Protein AF-0000000074486323 (afdb_homodimer)

Sequence (290 aa):
MTVPALGDSPDVSNTFPIKTAHKKSTTSNLQILYTEFANRHFVTISEYGKIGSLLEATLDVTPHPTPNPTISTKALLGPPQDPLSHVYATHILSQIHATRPNDTRPLLLGLALKKSRRDEDVDVEQVDRQVFEEVIQLCRDVGVWMTVPALGDSPDVSNTFPIKTAHKKSTTSNLQILYTEFANRHFVTISEYGKIGSLLEATLDVTPHPTPNPTISTKALLGPPQDPLSHVYATHILSQIHATRPNDTRPLLLGLALKKSRRDEDVDVEQVDRQVFEEVIQLCRDVGVW

Organism: Spizellomyces punctatus (strain DAOM BR117) (NCBI:txid645134)

Foldseek 3Di:
DDDDDPPPPCVVVPPPDWDWFKDADPPAQWIKIWTDDPQEIEMEIASVPDFQWKKKKFFDDDPDDDLQTDIDMDTDDHDPPPVLVVVVLSVLVRVLCNVPVVDRHMYIYGYYDDQPPVPVPDPSVVVSVVVVVSVVVNCVVRPSD/DDDDDPPVPVVCVPPPDWDWFKDADPVAQWIKIWTDDPQEIEMEIASVPDFQWKKKKFFDDDPDDDLQTDIDMDTDDHDPPPVLVVVLLSVLVRVLCNVPVVDRHMYIYGYYDDQPPVPVPDPSVVVSVVVVVSVVVNCVVRPSD

Solvent-accessible surface area (backbone atoms only — not comparable to full-atom values): 16676 Å² total; per-residue (Å²): 135,82,80,75,77,78,70,80,68,78,75,65,76,72,74,73,74,68,49,70,34,75,50,67,47,92,87,53,63,40,32,39,40,38,36,52,39,73,59,29,39,38,38,36,40,16,46,72,39,36,69,57,30,30,32,40,29,38,68,47,86,48,97,63,82,51,100,72,58,52,69,46,76,43,63,62,36,57,70,73,85,46,64,67,60,47,52,52,44,50,50,53,51,49,49,35,27,72,74,35,74,85,53,72,58,32,34,39,40,28,36,25,72,77,72,71,70,78,46,90,84,53,63,58,66,60,51,51,48,52,52,49,52,50,50,54,50,50,38,46,73,57,55,69,81,136,82,79,74,79,78,69,78,66,76,78,64,76,72,75,72,73,69,49,71,33,75,51,68,47,94,87,53,64,41,31,38,41,39,36,52,39,73,60,29,38,37,38,36,40,16,46,72,40,34,68,56,29,29,32,40,29,38,65,47,85,50,98,64,82,51,99,72,58,52,70,47,75,43,64,62,37,57,70,73,83,47,65,68,60,48,52,52,44,49,51,51,50,49,49,34,27,71,74,36,75,86,52,71,58,31,33,40,40,29,37,24,71,77,73,71,70,78,44,89,83,54,62,58,66,59,52,52,49,51,52,50,53,50,50,53,53,52,38,46,75,58,55,70,81

Structure (mmCIF, N/CA/C/O backbone):
data_AF-0000000074486323-model_v1
#
loop_
_entity.id
_entity.type
_entity.pdbx_description
1 polymer 'Uncharacterized protein'
#
loop_
_atom_site.group_PDB
_atom_site.id
_atom_site.type_symbol
_atom_site.label_atom_id
_atom_site.label_alt_id
_atom_site.label_comp_id
_atom_site.label_asym_id
_atom_site.label_entity_id
_atom_site.label_seq_id
_atom_site.pdbx_PDB_ins_code
_atom_site.Cartn_x
_atom_site.Cartn_y
_atom_site.Cartn_z
_atom_site.occupancy
_atom_site.B_iso_or_equiv
_atom_site.auth_seq_id
_atom_site.auth_comp_id
_atom_site.auth_asym_id
_atom_site.auth_atom_id
_atom_site.pdbx_PDB_model_num
ATOM 1 N N . MET A 1 1 ? -36.219 20.078 42.062 1 30.8 1 MET A N 1
ATOM 2 C CA . MET A 1 1 ? -36.031 19.969 40.625 1 30.8 1 MET A CA 1
ATOM 3 C C . MET A 1 1 ? -34.688 19.328 40.281 1 30.8 1 MET A C 1
ATOM 5 O O . MET A 1 1 ? -33.656 19.875 40.594 1 30.8 1 MET A O 1
ATOM 9 N N . THR A 1 2 ? -34.625 18 40.125 1 33.66 2 THR A N 1
ATOM 10 C CA . THR A 1 2 ? -33.5 17.078 40.125 1 33.66 2 THR A CA 1
ATOM 11 C C . THR A 1 2 ? -32.688 17.25 38.844 1 33.66 2 THR A C 1
ATOM 13 O O . THR A 1 2 ? -33.219 17.203 37.719 1 33.66 2 THR A O 1
ATOM 16 N N . VAL A 1 3 ? -31.547 18 38.812 1 37.88 3 VAL A N 1
ATOM 17 C CA . VAL A 1 3 ? -30.688 18.219 37.656 1 37.88 3 VAL A CA 1
ATOM 18 C C . VAL A 1 3 ? -30.328 16.875 37.031 1 37.88 3 VAL A C 1
ATOM 20 O O . VAL A 1 3 ? -29.969 15.922 37.719 1 37.88 3 VAL A O 1
ATOM 23 N N . PRO A 1 4 ? -30.875 16.5 35.812 1 30.03 4 PRO A N 1
ATOM 24 C CA . PRO A 1 4 ? -30.609 15.203 35.156 1 30.03 4 PRO A CA 1
ATOM 25 C C . PRO A 1 4 ? -29.125 14.898 35.062 1 30.03 4 PRO A C 1
ATOM 27 O O . PRO A 1 4 ? -28.297 15.82 35 1 30.03 4 PRO A O 1
ATOM 30 N N . ALA A 1 5 ? -28.734 13.664 35.344 1 34.94 5 ALA A N 1
ATOM 31 C CA . ALA A 1 5 ? -27.469 12.961 35.25 1 34.94 5 ALA A CA 1
ATOM 32 C C . ALA A 1 5 ? -26.859 13.117 33.844 1 34.94 5 ALA A C 1
ATOM 34 O O . ALA A 1 5 ? -27.5 12.789 32.844 1 34.94 5 ALA A O 1
ATOM 35 N N . LEU A 1 6 ? -26.234 14.281 33.531 1 31.84 6 LEU A N 1
ATOM 36 C CA . LEU A 1 6 ? -25.438 14.406 32.312 1 31.84 6 LEU A CA 1
ATOM 37 C C . LEU A 1 6 ? -24.703 13.109 32 1 31.84 6 LEU A C 1
ATOM 39 O O . LEU A 1 6 ? -23.859 12.672 32.781 1 31.84 6 LEU A O 1
ATOM 43 N N . GLY A 1 7 ? -25.391 12.102 31.547 1 33.34 7 GLY A N 1
ATOM 44 C CA . GLY A 1 7 ? -24.891 10.812 31.125 1 33.34 7 GLY A CA 1
ATOM 45 C C . GLY A 1 7 ? -23.641 10.914 30.266 1 33.34 7 GLY A C 1
ATOM 46 O O . GLY A 1 7 ? -23.594 11.719 29.328 1 33.34 7 GLY A O 1
ATOM 47 N N . ASP A 1 8 ? -22.438 10.812 30.781 1 35.84 8 ASP A N 1
ATOM 48 C CA . ASP A 1 8 ? -21.125 10.555 30.219 1 35.84 8 ASP A CA 1
ATOM 49 C C . ASP A 1 8 ? -21.203 9.625 29 1 35.84 8 ASP A C 1
ATOM 51 O O . ASP A 1 8 ? -21.422 8.422 29.156 1 35.84 8 ASP A O 1
ATOM 55 N N . SER A 1 9 ? -22.109 9.961 28.016 1 35 9 SER A N 1
ATOM 56 C CA . SER A 1 9 ? -22.172 9.125 26.828 1 35 9 SER A CA 1
ATOM 57 C C . SER A 1 9 ? -20.781 8.75 26.344 1 35 9 SER A C 1
ATOM 59 O O . SER A 1 9 ? -19.906 9.617 26.188 1 35 9 SER A O 1
ATOM 61 N N . PRO A 1 10 ? -20.25 7.609 26.703 1 37.44 10 PRO A N 1
ATOM 62 C CA . PRO A 1 10 ? -18.984 7.098 26.156 1 37.44 10 PRO A CA 1
ATOM 63 C C . PRO A 1 10 ? -18.828 7.406 24.672 1 37.44 10 PRO A C 1
ATOM 65 O O . PRO A 1 10 ? -19.609 6.93 23.844 1 37.44 10 PRO A O 1
ATOM 68 N N . ASP A 1 11 ? -19 8.578 24.156 1 36.22 11 ASP A N 1
ATOM 69 C CA . ASP A 1 11 ? -18.688 8.891 22.766 1 36.22 11 ASP A CA 1
ATOM 70 C C . ASP A 1 11 ? -17.469 8.109 22.281 1 36.22 11 ASP A C 1
ATOM 72 O O . ASP A 1 11 ? -16.344 8.609 22.344 1 36.22 11 ASP A O 1
ATOM 76 N N . VAL A 1 12 ? -17.156 6.918 22.812 1 36.88 12 VAL A N 1
ATOM 77 C CA . VAL A 1 12 ? -16.141 6.027 22.266 1 36.88 12 VAL A CA 1
ATOM 78 C C . VAL A 1 12 ? -16.234 6 20.75 1 36.88 12 VAL A C 1
ATOM 80 O O . VAL A 1 12 ? -17.203 5.48 20.188 1 36.88 12 VAL A O 1
ATOM 83 N N . SER A 1 13 ? -16.188 7.09 20.047 1 37.88 13 SER A N 1
ATOM 84 C CA . SER A 1 13 ? -16.031 6.996 18.609 1 37.88 13 SER A CA 1
ATOM 85 C C . SER A 1 13 ? -15.273 5.727 18.219 1 37.88 13 SER A C 1
ATOM 87 O O . SER A 1 13 ? -14.117 5.543 18.594 1 37.88 13 SER A O 1
ATOM 89 N N . ASN A 1 14 ? -15.734 4.535 18.359 1 40.78 14 ASN A N 1
ATOM 90 C CA . ASN A 1 14 ? -15.367 3.184 17.938 1 40.78 14 ASN A CA 1
ATOM 91 C C . ASN A 1 14 ? -14.578 3.195 16.625 1 40.78 14 ASN A C 1
ATOM 93 O O . ASN A 1 14 ? -15.141 2.992 15.555 1 40.78 14 ASN A O 1
ATOM 97 N N . THR A 1 15 ? -13.898 4.301 16.188 1 50.47 15 THR A N 1
ATOM 98 C CA . THR A 1 15 ? -13.078 4.254 14.984 1 50.47 15 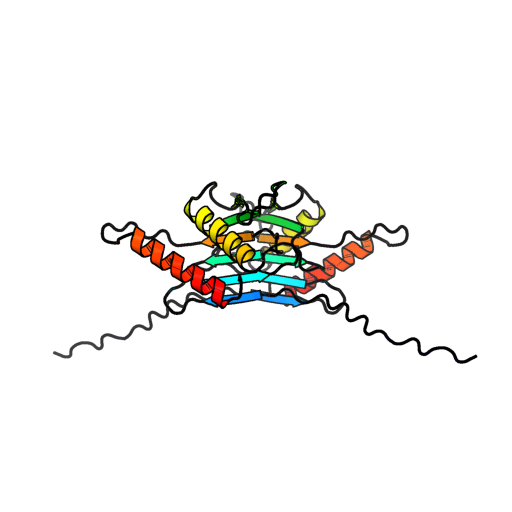THR A CA 1
ATOM 99 C C . THR A 1 15 ? -12.266 2.963 14.93 1 50.47 15 THR A C 1
ATOM 101 O O . THR A 1 15 ? -11.484 2.68 15.836 1 50.47 15 THR A O 1
ATOM 104 N N . PHE A 1 16 ? -12.844 1.816 14.664 1 54.12 16 PHE A N 1
ATOM 105 C CA . PHE A 1 16 ? -12.234 0.495 14.547 1 54.12 16 PHE A CA 1
ATOM 106 C C . PHE A 1 16 ? -10.867 0.587 13.883 1 54.12 16 PHE A C 1
ATOM 108 O O . PHE A 1 16 ? -10.711 1.255 12.852 1 54.12 16 PHE A O 1
ATOM 115 N N . PRO A 1 17 ? -9.812 0.223 14.531 1 69.56 17 PRO A N 1
ATOM 116 C CA . PRO A 1 17 ? -8.43 0.179 14.039 1 69.56 17 PRO A CA 1
ATOM 117 C C . PRO A 1 17 ? -8.305 -0.57 12.711 1 69.56 17 PRO A C 1
ATOM 119 O O . PRO A 1 17 ? -9.125 -1.443 12.414 1 69.56 17 PRO A O 1
ATOM 122 N N . ILE A 1 18 ? -7.582 -0.071 11.805 1 87.81 18 ILE A N 1
ATOM 123 C CA . ILE A 1 18 ? -7.238 -0.736 10.555 1 87.81 18 ILE A CA 1
ATOM 124 C C . ILE A 1 18 ? -6.785 -2.166 10.836 1 87.81 18 ILE A C 1
ATOM 126 O O . ILE A 1 18 ? -5.953 -2.398 11.719 1 87.81 18 ILE A O 1
ATOM 130 N N . LYS A 1 19 ? -7.504 -3.115 10.234 1 92.69 19 LYS A N 1
ATOM 131 C CA . LYS A 1 19 ? -7.121 -4.52 10.359 1 92.69 19 LYS A CA 1
ATOM 132 C C . LYS A 1 19 ? -5.953 -4.852 9.438 1 92.69 19 LYS A C 1
ATOM 134 O O . LYS A 1 19 ? -6.012 -4.594 8.234 1 92.69 19 LYS A O 1
ATOM 139 N N . THR A 1 20 ? -4.844 -5.355 10.047 1 94.88 20 THR A N 1
ATOM 140 C CA . THR A 1 20 ? -3.668 -5.77 9.297 1 94.88 20 THR A CA 1
ATOM 141 C C . THR A 1 20 ? -3.248 -7.188 9.68 1 94.88 20 THR A C 1
ATOM 143 O O . THR A 1 20 ? -3.266 -7.543 10.859 1 94.88 20 THR A O 1
ATOM 146 N N . ALA A 1 21 ? -2.984 -7.98 8.648 1 96.25 21 ALA A N 1
ATOM 147 C CA . ALA A 1 21 ? -2.523 -9.344 8.875 1 96.25 21 ALA A CA 1
ATOM 148 C C . ALA A 1 21 ? -1.332 -9.68 7.984 1 96.25 21 ALA A C 1
ATOM 150 O O . ALA A 1 21 ? -1.287 -9.273 6.82 1 96.25 21 ALA A O 1
ATOM 151 N N . HIS A 1 22 ? -0.351 -10.367 8.578 1 94.88 22 HIS A N 1
ATOM 152 C CA . HIS A 1 22 ? 0.856 -10.789 7.879 1 94.88 22 HIS A CA 1
ATOM 153 C C . HIS A 1 22 ? 1.107 -12.281 8.062 1 94.88 22 HIS A C 1
ATOM 155 O O . HIS A 1 22 ? 0.936 -12.812 9.164 1 94.88 22 HIS A O 1
ATOM 161 N N . LYS A 1 23 ? 1.493 -12.93 6.941 1 95.94 23 LYS A N 1
ATOM 162 C CA . LYS A 1 23 ? 1.837 -14.344 7.051 1 95.94 23 LYS A CA 1
ATOM 163 C C . LYS A 1 23 ? 2.928 -14.727 6.055 1 95.94 23 LYS A C 1
ATOM 165 O O . LYS A 1 23 ? 2.895 -14.297 4.898 1 95.94 23 LYS A O 1
ATOM 170 N N . LYS A 1 24 ? 3.838 -15.508 6.496 1 94.31 24 LYS A N 1
ATOM 171 C CA . LYS A 1 24 ? 4.855 -16.125 5.645 1 94.31 24 LYS A CA 1
ATOM 172 C C . LYS A 1 24 ? 4.512 -17.578 5.336 1 94.31 24 LYS A C 1
ATOM 174 O O . LYS A 1 24 ? 4.051 -18.312 6.215 1 94.31 24 LYS A O 1
ATOM 179 N N . SER A 1 25 ? 4.758 -17.891 4.086 1 94.38 25 SER A N 1
ATOM 180 C CA . SER A 1 25 ? 4.555 -19.281 3.699 1 94.38 25 SER A CA 1
ATOM 181 C C . SER A 1 25 ? 5.461 -20.203 4.496 1 94.38 25 SER A C 1
ATOM 183 O O . SER A 1 25 ? 6.594 -19.844 4.828 1 94.38 25 SER A O 1
ATOM 185 N N . THR A 1 26 ? 5.008 -21.406 4.762 1 91.5 26 THR A N 1
ATOM 186 C CA . THR A 1 26 ? 5.797 -22.391 5.477 1 91.5 26 THR A CA 1
ATOM 187 C C . THR A 1 26 ? 6.652 -23.203 4.504 1 91.5 26 THR A C 1
ATOM 189 O O . THR A 1 26 ? 7.586 -23.891 4.914 1 91.5 26 THR A O 1
ATOM 192 N N . THR A 1 27 ? 6.402 -23.078 3.164 1 90.12 27 THR A N 1
ATOM 193 C CA . THR A 1 27 ? 7.039 -23.969 2.193 1 90.12 27 THR A CA 1
ATOM 194 C C . THR A 1 27 ? 7.914 -23.156 1.231 1 90.12 27 THR A C 1
ATOM 196 O O . THR A 1 27 ? 8.672 -23.734 0.448 1 90.12 27 THR A O 1
ATOM 199 N N . SER A 1 28 ? 7.738 -21.859 1.248 1 91.12 28 SER A N 1
ATOM 200 C CA . SER A 1 28 ? 8.508 -21.016 0.341 1 91.12 28 SER A CA 1
ATOM 201 C C . SER A 1 28 ? 8.836 -19.672 0.981 1 91.12 28 SER A C 1
ATOM 203 O O . SER A 1 28 ? 8.57 -19.469 2.166 1 91.12 28 SER A O 1
ATOM 205 N N . ASN A 1 29 ? 9.375 -18.781 0.179 1 91.19 29 ASN A N 1
ATOM 206 C CA . ASN A 1 29 ? 9.719 -17.453 0.683 1 91.19 29 ASN A CA 1
ATOM 207 C C . ASN A 1 29 ? 8.562 -16.469 0.508 1 91.19 29 ASN A C 1
ATOM 209 O O . ASN A 1 29 ? 8.688 -15.297 0.847 1 91.19 29 ASN A O 1
ATOM 213 N N . LEU A 1 30 ? 7.402 -16.953 0.087 1 94.12 30 LEU A N 1
ATOM 214 C CA . LEU A 1 30 ? 6.262 -16.078 -0.152 1 94.12 30 LEU A CA 1
ATOM 215 C C . LEU A 1 30 ? 5.723 -15.516 1.16 1 94.12 30 LEU A C 1
ATOM 217 O O . LEU A 1 30 ? 5.656 -16.234 2.164 1 94.12 30 LEU A O 1
ATOM 221 N N . GLN A 1 31 ? 5.441 -14.297 1.141 1 95.75 31 GLN A N 1
ATOM 222 C CA . GLN A 1 31 ? 4.75 -13.68 2.27 1 95.75 31 GLN A CA 1
ATOM 223 C C . GLN A 1 31 ? 3.643 -12.742 1.793 1 95.75 31 GLN A C 1
ATOM 225 O O . GLN A 1 31 ? 3.701 -12.227 0.677 1 95.75 31 GLN A O 1
ATOM 230 N N . ILE A 1 32 ? 2.656 -12.609 2.639 1 97.5 32 ILE A N 1
ATOM 231 C CA . ILE A 1 32 ? 1.505 -11.773 2.314 1 97.5 32 ILE A CA 1
ATOM 232 C C . ILE A 1 32 ? 1.255 -10.773 3.443 1 97.5 32 ILE A C 1
ATOM 234 O O . ILE A 1 32 ? 1.445 -11.102 4.617 1 97.5 32 ILE A O 1
ATOM 238 N N . LEU A 1 33 ? 0.993 -9.57 3.111 1 97.31 33 LEU A N 1
ATOM 239 C CA . LEU A 1 33 ? 0.462 -8.547 4.004 1 97.31 33 LEU A CA 1
ATOM 240 C C . LEU A 1 33 ? -0.913 -8.078 3.537 1 97.31 33 LEU A C 1
ATOM 242 O O . LEU A 1 33 ? -1.104 -7.777 2.355 1 97.31 33 LEU A O 1
ATOM 246 N N . TYR A 1 34 ? -1.873 -8.109 4.41 1 98.31 34 TYR A N 1
ATOM 247 C CA . TYR A 1 34 ? -3.229 -7.672 4.102 1 98.31 34 TYR A CA 1
ATOM 248 C C . TYR A 1 34 ? -3.682 -6.582 5.066 1 98.31 34 TYR A C 1
ATOM 250 O O . TYR A 1 34 ? -3.609 -6.754 6.285 1 98.31 34 TYR A O 1
ATOM 258 N N . THR A 1 35 ? -4.043 -5.461 4.535 1 97.38 35 THR A N 1
ATOM 259 C CA . THR A 1 35 ? -4.656 -4.406 5.332 1 97.38 35 THR A CA 1
ATOM 260 C C . THR A 1 35 ? -6.035 -4.047 4.781 1 97.38 35 THR A C 1
ATOM 262 O O . THR A 1 35 ? -6.184 -3.812 3.58 1 97.38 35 THR A O 1
ATOM 265 N N . GLU A 1 36 ? -6.984 -4.008 5.617 1 97.12 36 GLU A N 1
ATOM 266 C CA . GLU A 1 36 ? -8.352 -3.684 5.227 1 97.12 36 GLU A CA 1
ATOM 267 C C . GLU A 1 36 ? -8.688 -2.227 5.543 1 97.12 36 GLU A C 1
ATOM 269 O O . GLU A 1 36 ? -9.109 -1.906 6.656 1 97.12 36 GLU A O 1
ATOM 274 N N . PHE A 1 37 ? -8.578 -1.388 4.531 1 96.88 37 PHE A N 1
ATOM 275 C CA . PHE A 1 37 ? -8.969 0.008 4.691 1 96.88 37 PHE A CA 1
ATOM 276 C C . PHE A 1 37 ? -10.469 0.175 4.492 1 96.88 37 PHE A C 1
ATOM 278 O O . PHE A 1 37 ? -11.133 -0.722 3.973 1 96.88 37 PHE A O 1
ATOM 285 N N . ALA A 1 38 ? -10.953 1.28 4.922 1 95.81 38 ALA A N 1
ATOM 286 C CA . ALA A 1 38 ? -12.383 1.551 4.809 1 95.81 38 ALA A CA 1
ATOM 287 C C . ALA A 1 38 ? -12.812 1.658 3.348 1 95.81 38 ALA A C 1
ATOM 289 O O . ALA A 1 38 ? -13.953 1.341 3.002 1 95.81 38 ALA A O 1
ATOM 290 N N . ASN A 1 39 ? -11.883 2.049 2.453 1 96.62 39 ASN A N 1
ATOM 291 C CA . ASN A 1 39 ? -12.32 2.293 1.082 1 96.62 39 ASN A CA 1
ATOM 292 C C . ASN A 1 39 ? -11.547 1.426 0.088 1 96.62 39 ASN A C 1
ATOM 294 O O . ASN A 1 39 ? -11.734 1.55 -1.124 1 96.62 39 ASN A O 1
ATOM 298 N N . ARG A 1 40 ? -10.703 0.533 0.542 1 97.69 40 ARG A N 1
ATOM 299 C CA . ARG A 1 40 ? -10.031 -0.39 -0.365 1 97.69 40 ARG A CA 1
ATOM 300 C C . ARG A 1 40 ? -9.359 -1.521 0.404 1 97.69 40 ARG A C 1
ATOM 302 O O . ARG A 1 40 ? -9.117 -1.404 1.607 1 97.69 40 ARG A O 1
ATOM 309 N N . HIS A 1 41 ? -9.156 -2.6 -0.261 1 98.5 41 HIS A N 1
ATOM 310 C CA . HIS A 1 41 ? -8.297 -3.68 0.206 1 98.5 41 HIS A CA 1
ATOM 311 C C . HIS A 1 41 ? -6.859 -3.482 -0.266 1 98.5 41 HIS A C 1
ATOM 313 O O . HIS A 1 41 ? -6.625 -3.15 -1.43 1 98.5 41 HIS A O 1
ATOM 319 N N . PHE A 1 42 ? -5.965 -3.633 0.654 1 98.75 42 PHE A N 1
ATOM 320 C CA . PHE A 1 42 ? -4.555 -3.582 0.287 1 98.75 42 PHE A CA 1
ATOM 321 C C . PHE A 1 42 ? -3.877 -4.918 0.562 1 98.75 42 PHE A C 1
ATOM 323 O O . PHE A 1 42 ? -3.869 -5.395 1.699 1 98.75 42 PHE A O 1
ATOM 330 N N . VAL A 1 43 ? -3.334 -5.52 -0.501 1 98.69 43 VAL A N 1
ATOM 331 C CA . VAL A 1 43 ? -2.658 -6.809 -0.405 1 98.69 43 VAL A CA 1
ATOM 332 C C . VAL A 1 43 ? -1.281 -6.723 -1.059 1 98.69 43 VAL A C 1
ATOM 334 O O . VAL A 1 43 ? -1.146 -6.207 -2.172 1 98.69 43 VAL A O 1
ATOM 337 N N . THR A 1 44 ? -0.27 -7.176 -0.342 1 98.12 44 THR A N 1
ATOM 338 C CA . THR A 1 44 ? 1.021 -7.379 -0.991 1 98.12 44 THR A CA 1
ATOM 339 C C . THR A 1 44 ? 1.433 -8.844 -0.932 1 98.12 44 THR A C 1
ATOM 341 O O . THR A 1 44 ? 1.216 -9.516 0.079 1 98.12 44 THR A O 1
ATOM 344 N N . ILE A 1 45 ? 1.891 -9.328 -2.033 1 97.25 45 ILE A N 1
ATOM 345 C CA . ILE A 1 45 ? 2.418 -10.68 -2.16 1 97.25 45 ILE A CA 1
ATOM 346 C C . ILE A 1 45 ? 3.842 -10.633 -2.709 1 97.25 45 ILE A C 1
ATOM 348 O O . ILE A 1 45 ? 4.066 -10.156 -3.826 1 97.25 45 ILE A O 1
ATOM 352 N N . SER A 1 46 ? 4.734 -11.133 -1.889 1 95.31 46 SER A N 1
ATOM 353 C CA . SER A 1 46 ? 6.129 -10.938 -2.275 1 95.31 46 SER A CA 1
ATOM 354 C C . SER A 1 46 ? 7 -12.102 -1.815 1 95.31 46 SER A C 1
ATOM 356 O O . SER A 1 46 ? 6.805 -12.633 -0.721 1 95.31 46 SER A O 1
ATOM 358 N N . GLU A 1 47 ? 7.922 -12.5 -2.666 1 89.38 47 GLU A N 1
ATOM 359 C CA . GLU A 1 47 ? 8.922 -13.484 -2.279 1 89.38 47 GLU A CA 1
ATOM 360 C C . GLU A 1 47 ? 10.102 -12.828 -1.565 1 89.38 47 GLU A C 1
ATOM 362 O O . GLU A 1 47 ? 10.703 -13.422 -0.666 1 89.38 47 GLU A O 1
ATOM 367 N N . TYR A 1 48 ? 10.438 -11.594 -1.861 1 86 48 TYR A N 1
ATOM 368 C CA . TYR A 1 48 ? 11.641 -10.945 -1.332 1 86 48 TYR A CA 1
ATOM 369 C C . TYR A 1 48 ? 11.281 -9.672 -0.573 1 86 48 TYR A C 1
ATOM 371 O O . TYR A 1 48 ? 12.133 -8.812 -0.357 1 86 48 TYR A O 1
ATOM 379 N N . GLY A 1 49 ? 10.047 -9.57 -0.213 1 92.06 49 GLY A N 1
ATOM 380 C CA . GLY A 1 49 ? 9.617 -8.398 0.54 1 92.06 49 GLY A CA 1
ATOM 381 C C . GLY A 1 49 ? 9.672 -7.117 -0.271 1 92.06 49 GLY A C 1
ATOM 382 O O . GLY A 1 49 ? 9.992 -6.055 0.262 1 92.06 49 GLY A O 1
ATOM 383 N N . LYS A 1 50 ? 9.492 -7.238 -1.578 1 95.38 50 LYS A N 1
ATOM 384 C CA . LYS A 1 50 ? 9.484 -6.113 -2.51 1 95.38 50 LYS A CA 1
ATOM 385 C C . LYS A 1 50 ? 8.078 -5.875 -3.059 1 95.38 50 LYS A C 1
ATOM 387 O O . LYS A 1 50 ? 7.195 -6.719 -2.91 1 95.38 50 LYS A O 1
ATOM 392 N N . ILE A 1 51 ? 7.926 -4.652 -3.57 1 96.56 51 ILE A N 1
ATOM 393 C CA . ILE A 1 51 ? 6.781 -4.387 -4.438 1 96.56 51 ILE A CA 1
ATOM 394 C C . ILE A 1 51 ? 7.262 -4.145 -5.867 1 96.56 51 ILE A C 1
ATOM 396 O O . ILE A 1 51 ? 7.785 -3.072 -6.18 1 96.56 51 ILE A O 1
ATOM 400 N N . GLY A 1 52 ? 7.086 -5.148 -6.688 1 95 52 GLY A N 1
ATOM 401 C CA . GLY A 1 52 ? 7.52 -5.047 -8.07 1 95 52 GLY A CA 1
ATOM 402 C C . GLY A 1 52 ? 6.52 -4.34 -8.961 1 95 52 GLY A C 1
ATOM 403 O O . GLY A 1 52 ? 6.902 -3.609 -9.875 1 95 52 GLY A O 1
ATOM 404 N N . SER A 1 53 ? 5.266 -4.648 -8.766 1 96.19 53 SER A N 1
ATOM 405 C CA . SER A 1 53 ? 4.152 -3.988 -9.438 1 96.19 53 SER A CA 1
ATOM 406 C C . SER A 1 53 ? 3.037 -3.648 -8.453 1 96.19 53 SER A C 1
ATOM 408 O O . SER A 1 53 ? 2.846 -4.352 -7.457 1 96.19 53 SER A O 1
ATOM 410 N N . LEU A 1 54 ? 2.447 -2.506 -8.734 1 97.94 54 LEU A N 1
ATOM 411 C CA . LEU A 1 54 ? 1.277 -2.082 -7.973 1 97.94 54 LEU A CA 1
ATOM 412 C C . LEU A 1 54 ? 0.093 -1.822 -8.898 1 97.94 54 LEU A C 1
ATOM 414 O O . LEU A 1 54 ? 0.217 -1.087 -9.883 1 97.94 54 LEU A O 1
ATOM 418 N N . LEU A 1 55 ? -1.04 -2.465 -8.578 1 97.62 55 LEU A N 1
ATOM 419 C CA . LEU A 1 55 ? -2.195 -2.271 -9.453 1 97.62 55 LEU A CA 1
ATOM 420 C C . LEU A 1 55 ? -3.461 -2.039 -8.633 1 97.62 55 LEU A C 1
ATOM 422 O O . LEU A 1 55 ? -3.561 -2.502 -7.492 1 97.62 55 LEU A O 1
ATOM 426 N N . GLU A 1 56 ? -4.34 -1.312 -9.234 1 98.25 56 GLU A N 1
ATOM 427 C CA . GLU A 1 56 ? -5.691 -1.186 -8.695 1 98.25 56 GLU A CA 1
ATOM 428 C C . GLU A 1 56 ? -6.691 -1.994 -9.516 1 98.25 56 GLU A C 1
ATOM 430 O O . GLU A 1 56 ? -6.684 -1.935 -10.75 1 98.25 56 GLU A O 1
ATOM 435 N N . ALA A 1 57 ? -7.465 -2.777 -8.891 1 98.06 57 ALA A N 1
ATOM 436 C CA . ALA A 1 57 ? -8.578 -3.492 -9.516 1 98.06 57 ALA A CA 1
ATOM 437 C C . ALA A 1 57 ? -9.914 -2.98 -9.008 1 98.06 57 ALA A C 1
ATOM 439 O O . ALA A 1 57 ? -10.086 -2.768 -7.801 1 98.06 57 ALA A O 1
ATOM 440 N N . THR A 1 58 ? -10.859 -2.74 -9.914 1 97.69 58 THR A N 1
ATOM 441 C CA . THR A 1 58 ? -12.164 -2.207 -9.547 1 97.69 58 THR A CA 1
ATOM 442 C C . THR A 1 58 ? -13.281 -3.023 -10.195 1 97.69 58 THR A C 1
ATOM 444 O O . THR A 1 58 ? -13.109 -3.553 -11.297 1 97.69 58 THR A O 1
ATOM 447 N N . LEU A 1 59 ? -14.391 -3.145 -9.422 1 95.69 59 LEU A N 1
ATOM 448 C CA . LEU A 1 59 ? -15.586 -3.756 -10 1 95.69 59 LEU A CA 1
ATOM 449 C C . LEU A 1 59 ? -16.281 -2.795 -10.953 1 95.69 59 LEU A C 1
ATOM 451 O O . LEU A 1 59 ? -16.453 -1.614 -10.641 1 95.69 59 LEU A O 1
ATOM 455 N N . ASP A 1 60 ? -16.609 -3.35 -12.109 1 89.88 60 ASP A N 1
ATOM 456 C CA . ASP A 1 60 ? -17.281 -2.502 -13.086 1 89.88 60 ASP A CA 1
ATOM 457 C C . ASP A 1 60 ? -18.75 -2.312 -12.727 1 89.88 60 ASP A C 1
ATOM 459 O O . ASP A 1 60 ? -19.422 -3.256 -12.289 1 89.88 60 ASP A O 1
ATOM 463 N N . VAL A 1 61 ? -19.109 -1.102 -12.516 1 74.19 61 VAL A N 1
ATOM 464 C CA . VAL A 1 61 ? -20.484 -0.764 -12.188 1 74.19 61 VAL A CA 1
ATOM 465 C C . VAL A 1 61 ? -21.375 -0.927 -13.43 1 74.19 61 VAL A C 1
ATOM 467 O O . VAL A 1 61 ? -21.047 -0.398 -14.492 1 74.19 61 VAL A O 1
ATOM 470 N N . THR A 1 62 ? -21.969 -2.059 -13.516 1 69.94 62 THR A N 1
ATOM 471 C CA . THR A 1 62 ? -22.938 -2.172 -14.609 1 69.94 62 THR A CA 1
ATOM 472 C C . THR A 1 62 ? -24.344 -1.857 -14.125 1 69.94 62 THR A C 1
ATOM 474 O O . THR A 1 62 ? -24.672 -2.053 -12.953 1 69.94 62 THR A O 1
ATOM 477 N N . PRO A 1 63 ? -24.984 -0.988 -14.922 1 65.5 63 PRO A N 1
ATOM 478 C CA . PRO A 1 63 ? -26.391 -0.699 -14.586 1 65.5 63 PRO A CA 1
ATOM 479 C C . PRO A 1 63 ? -27.172 -1.948 -14.195 1 65.5 63 PRO A C 1
ATOM 481 O O . PRO A 1 63 ? -28.188 -1.852 -13.5 1 65.5 63 PRO A O 1
ATOM 484 N N . HIS A 1 64 ? -26.781 -3.049 -14.711 1 63.59 64 HIS A N 1
ATOM 485 C CA . HIS A 1 64 ? -27.438 -4.305 -14.359 1 63.59 64 HIS A CA 1
ATOM 486 C C . HIS A 1 64 ? -26.516 -5.184 -13.523 1 63.59 64 HIS A C 1
ATOM 488 O O . HIS A 1 64 ? -25.672 -5.898 -14.062 1 63.59 64 HIS A O 1
ATOM 494 N N . PRO A 1 65 ? -26.641 -4.938 -12.172 1 61.84 65 PRO A N 1
ATOM 495 C CA . PRO A 1 65 ? -25.766 -5.723 -11.297 1 61.84 65 PRO A CA 1
ATOM 496 C C . PRO A 1 65 ? -25.828 -7.219 -11.594 1 61.84 65 PRO A C 1
ATOM 498 O O . PRO A 1 65 ? -26.922 -7.781 -11.742 1 61.84 65 PRO A O 1
ATOM 501 N N . THR A 1 66 ? -24.781 -7.668 -12.281 1 64 66 THR A N 1
ATOM 502 C CA . THR A 1 66 ? -24.641 -9.102 -12.531 1 64 66 THR A CA 1
ATOM 503 C C . THR A 1 66 ? -23.844 -9.766 -11.414 1 64 66 THR A C 1
ATOM 505 O O . THR A 1 66 ? -23.062 -9.117 -10.727 1 64 66 THR A O 1
ATOM 508 N N . PRO A 1 67 ? -24.172 -10.961 -11.07 1 65.62 67 PRO A N 1
ATOM 509 C CA . PRO A 1 67 ? -23.453 -11.711 -10.047 1 65.62 67 PRO A CA 1
ATOM 510 C C . PRO A 1 67 ? -21.953 -11.781 -10.312 1 65.62 67 PRO A C 1
ATOM 512 O O . PRO A 1 67 ? -21.172 -12 -9.391 1 65.62 67 PRO A O 1
ATOM 515 N N . ASN A 1 68 ? -21.578 -11.547 -11.57 1 74.81 68 ASN A N 1
ATOM 516 C CA . ASN A 1 68 ? -20.156 -11.594 -11.945 1 74.81 68 ASN A CA 1
ATOM 517 C C . ASN A 1 68 ? -19.719 -10.281 -12.586 1 74.81 68 ASN A C 1
ATOM 519 O O . ASN A 1 68 ? -19.547 -10.203 -13.805 1 74.81 68 ASN A O 1
ATOM 523 N N . PRO A 1 69 ? -19.531 -9.297 -11.719 1 81.38 69 PRO A N 1
ATOM 524 C CA . PRO A 1 69 ? -19.125 -8.016 -12.312 1 81.38 69 PRO A CA 1
ATOM 525 C C . PRO A 1 69 ? -17.781 -8.102 -13.031 1 81.38 69 PRO A C 1
ATOM 527 O O . PRO A 1 69 ? -16.953 -8.938 -12.688 1 81.38 69 PRO A O 1
ATOM 530 N N . THR A 1 70 ? -17.734 -7.363 -14.07 1 92.44 70 THR A N 1
ATOM 531 C CA . THR A 1 70 ? -16.453 -7.242 -14.758 1 92.44 70 THR A CA 1
ATOM 532 C C . THR A 1 70 ? -15.453 -6.457 -13.914 1 92.44 70 THR A C 1
ATOM 534 O O . THR A 1 70 ? -15.836 -5.547 -13.172 1 92.44 70 THR A O 1
ATOM 537 N N . ILE A 1 71 ? -14.227 -6.875 -14.016 1 95.69 71 ILE A N 1
ATOM 538 C CA . ILE A 1 71 ? -13.172 -6.246 -13.234 1 95.69 71 ILE A CA 1
ATOM 539 C C . ILE A 1 71 ? -12.195 -5.535 -14.156 1 95.69 71 ILE A C 1
ATOM 541 O O . ILE A 1 71 ? -11.773 -6.094 -15.18 1 95.69 71 ILE A O 1
ATOM 545 N N . SER A 1 72 ? -11.891 -4.293 -13.828 1 95.88 72 SER A N 1
ATOM 546 C CA . SER A 1 72 ? -10.875 -3.518 -14.531 1 95.88 72 SER A CA 1
ATOM 547 C C . SER A 1 72 ? -9.617 -3.357 -13.68 1 95.88 72 SER A C 1
ATOM 549 O O . SER A 1 72 ? -9.695 -3.238 -12.461 1 95.88 72 SER A O 1
ATOM 551 N N . THR A 1 73 ? -8.484 -3.393 -14.359 1 96.06 73 THR A N 1
ATOM 552 C CA . THR A 1 73 ? -7.223 -3.215 -13.641 1 96.06 73 THR A CA 1
ATOM 553 C C . THR A 1 73 ? -6.449 -2.02 -14.195 1 96.06 73 THR A C 1
ATOM 555 O O . THR A 1 73 ? -6.523 -1.728 -15.391 1 96.06 73 THR A O 1
ATOM 558 N N . LYS A 1 74 ? -5.793 -1.324 -13.328 1 96.44 74 LYS A N 1
ATOM 559 C CA . LYS A 1 74 ? -4.918 -0.198 -13.648 1 96.44 74 LYS A CA 1
ATOM 560 C C . LYS A 1 74 ? -3.564 -0.336 -12.961 1 96.44 74 LYS A C 1
ATOM 562 O O . LYS A 1 74 ? -3.496 -0.472 -11.734 1 96.44 74 LYS A O 1
ATOM 567 N N . ALA A 1 75 ? -2.514 -0.312 -13.797 1 97.31 75 ALA A N 1
ATOM 568 C CA . ALA A 1 75 ? -1.173 -0.334 -13.219 1 97.31 75 ALA A CA 1
ATOM 569 C C . ALA A 1 75 ? -0.812 1.021 -12.617 1 97.31 75 ALA A C 1
ATOM 571 O O . ALA A 1 75 ? -0.991 2.059 -13.258 1 97.31 75 ALA A O 1
ATOM 572 N N . LEU A 1 76 ? -0.333 0.982 -11.461 1 97.56 76 LEU A N 1
ATOM 573 C CA . LEU A 1 76 ? 0.102 2.203 -10.789 1 97.56 76 LEU A CA 1
ATOM 574 C C . LEU A 1 76 ? 1.625 2.289 -10.75 1 97.56 76 LEU A C 1
ATOM 576 O O . LEU A 1 76 ? 2.193 3.373 -10.898 1 97.56 76 LEU A O 1
ATOM 580 N N . LEU A 1 77 ? 2.215 1.214 -10.406 1 97.12 77 LEU A N 1
ATOM 581 C CA . LEU A 1 77 ? 3.662 1.046 -10.484 1 97.12 77 LEU A CA 1
ATOM 582 C C . LEU A 1 77 ? 4.023 -0.203 -11.281 1 97.12 77 LEU A C 1
ATOM 584 O O . LEU A 1 77 ? 3.285 -1.191 -11.266 1 97.12 77 LEU A O 1
ATOM 588 N N . GLY A 1 78 ? 5.164 -0.183 -11.852 1 93.5 78 GLY A N 1
ATOM 589 C CA . GLY A 1 78 ? 5.598 -1.326 -12.641 1 93.5 78 GLY A CA 1
ATOM 590 C C . GLY A 1 78 ? 5.039 -1.325 -14.047 1 93.5 78 GLY A C 1
ATOM 591 O O . GLY A 1 78 ? 4.449 -0.336 -14.484 1 93.5 78 GLY A O 1
ATOM 592 N N . PRO A 1 79 ? 5.367 -2.383 -14.766 1 88.69 79 PRO A N 1
ATOM 593 C CA . PRO A 1 79 ? 4.945 -2.438 -16.172 1 88.69 79 PRO A CA 1
ATOM 594 C C . PRO A 1 79 ? 3.426 -2.49 -16.328 1 88.69 79 PRO A C 1
ATOM 596 O O . PRO A 1 79 ? 2.74 -3.109 -15.508 1 88.69 79 PRO A O 1
ATOM 599 N N . PRO A 1 80 ? 3.104 -1.787 -17.438 1 83.75 80 PRO A N 1
ATOM 600 C CA . PRO A 1 80 ? 1.668 -1.888 -17.719 1 83.75 80 PRO A CA 1
ATOM 601 C C . PRO A 1 80 ? 1.269 -3.256 -18.266 1 83.75 80 PRO A C 1
ATOM 603 O O . PRO A 1 80 ? 2.039 -3.881 -19 1 83.75 80 PRO A O 1
ATOM 606 N N . GLN A 1 81 ? 0.177 -3.748 -18.016 1 76.56 81 GLN A N 1
ATOM 607 C CA . GLN A 1 81 ? -0.503 -4.895 -18.609 1 76.56 81 GLN A CA 1
ATOM 608 C C . GLN A 1 81 ? 0.299 -6.18 -18.406 1 76.56 81 GLN A C 1
ATOM 610 O O . GLN A 1 81 ? 0.381 -7.016 -19.297 1 76.56 81 GLN A O 1
ATOM 615 N N . ASP A 1 82 ? 0.976 -6.375 -17.297 1 86.25 82 ASP A N 1
ATOM 616 C CA . ASP A 1 82 ? 1.528 -7.68 -16.953 1 86.25 82 ASP A CA 1
ATOM 617 C C . ASP A 1 82 ? 0.417 -8.703 -16.719 1 86.25 82 ASP A C 1
ATOM 619 O O . ASP A 1 82 ? -0.374 -8.57 -15.789 1 86.25 82 ASP A O 1
ATOM 623 N N . PRO A 1 83 ? 0.26 -9.695 -17.688 1 88.38 83 PRO A N 1
ATOM 624 C CA . PRO A 1 83 ? -0.849 -10.648 -17.594 1 88.38 83 PRO A CA 1
ATOM 625 C C . PRO A 1 83 ? -0.908 -11.359 -16.25 1 88.38 83 PRO A C 1
ATOM 627 O O . PRO A 1 83 ? -1.997 -11.602 -15.719 1 88.38 83 PRO A O 1
ATOM 630 N N . LEU A 1 84 ? 0.245 -11.672 -15.719 1 89.06 84 LEU A N 1
ATOM 631 C CA . LEU A 1 84 ? 0.264 -12.383 -14.445 1 89.06 84 LEU A CA 1
ATOM 632 C C . LEU A 1 84 ? -0.35 -11.539 -13.336 1 89.06 84 LEU A C 1
ATOM 634 O O . LEU A 1 84 ? -1.178 -12.023 -12.562 1 89.06 84 LEU A O 1
ATOM 638 N N . SER A 1 85 ? 0.08 -10.281 -13.297 1 93.62 85 SER A N 1
ATOM 639 C CA . SER A 1 85 ? -0.467 -9.391 -12.281 1 93.62 85 SER A CA 1
ATOM 640 C C . SER A 1 85 ? -1.972 -9.211 -12.453 1 93.62 85 SER A C 1
ATOM 642 O O . SER A 1 85 ? -2.711 -9.133 -11.469 1 93.62 85 SER A O 1
ATOM 644 N N . HIS A 1 86 ? -2.4 -9.203 -13.672 1 94.69 86 HIS A N 1
ATOM 645 C CA . HIS A 1 86 ? -3.818 -9.07 -13.984 1 94.69 86 HIS A CA 1
ATOM 646 C C . HIS A 1 86 ? -4.613 -10.266 -13.461 1 94.69 86 HIS A C 1
ATOM 648 O O . HIS A 1 86 ? -5.68 -10.094 -12.875 1 94.69 86 HIS A O 1
ATOM 654 N N . VAL A 1 87 ? -4.102 -11.414 -13.656 1 95 87 VAL A N 1
ATOM 655 C CA . VAL A 1 87 ? -4.766 -12.641 -13.227 1 95 87 VAL A CA 1
ATOM 656 C C . VAL A 1 87 ? -4.938 -12.625 -11.703 1 95 87 VAL A C 1
ATOM 658 O O . VAL A 1 87 ? -6.023 -12.898 -11.195 1 95 87 VAL A O 1
ATOM 661 N N . TYR A 1 88 ? -3.844 -12.281 -11.047 1 97.12 88 TYR A N 1
ATOM 662 C CA . TYR A 1 88 ? -3.902 -12.234 -9.586 1 97.12 88 TYR A CA 1
ATOM 663 C C . TYR A 1 88 ? -4.918 -11.203 -9.109 1 97.12 88 TYR A C 1
ATOM 665 O O . TYR A 1 88 ? -5.762 -11.5 -8.266 1 97.12 88 TYR A O 1
ATOM 673 N N . ALA A 1 89 ? -4.887 -10.008 -9.688 1 98 89 ALA A N 1
ATOM 674 C CA . ALA A 1 89 ? -5.762 -8.914 -9.266 1 98 89 ALA A CA 1
ATOM 675 C C . ALA A 1 89 ? -7.23 -9.281 -9.484 1 98 89 ALA A C 1
ATOM 677 O O . ALA A 1 89 ? -8.055 -9.109 -8.586 1 98 89 ALA A O 1
ATOM 678 N N . THR A 1 90 ? -7.504 -9.781 -10.648 1 97 90 THR A N 1
ATOM 679 C CA . THR A 1 90 ? -8.883 -10.117 -10.992 1 97 90 THR A CA 1
ATOM 680 C C . THR A 1 90 ? -9.391 -11.258 -10.125 1 97 90 THR A C 1
ATOM 682 O O . THR A 1 90 ? -10.516 -11.211 -9.625 1 97 90 THR A O 1
ATOM 685 N N . HIS A 1 91 ? -8.531 -12.281 -9.883 1 97.44 91 HIS A N 1
ATOM 686 C CA . HIS A 1 91 ? -8.953 -13.422 -9.078 1 97.44 91 HIS A CA 1
ATOM 687 C C . HIS A 1 91 ? -9.211 -13.016 -7.629 1 97.44 91 HIS A C 1
ATOM 689 O O . HIS A 1 91 ? -10.242 -13.352 -7.055 1 97.44 91 HIS A O 1
ATOM 695 N N . ILE A 1 92 ? -8.305 -12.266 -7.078 1 98.5 92 ILE A N 1
ATOM 696 C CA . ILE A 1 92 ? -8.398 -11.891 -5.672 1 98.5 92 ILE A CA 1
ATOM 697 C C . ILE A 1 92 ? -9.625 -11.008 -5.457 1 98.5 92 ILE A C 1
ATOM 699 O O . ILE A 1 92 ? -10.43 -11.266 -4.559 1 98.5 92 ILE A O 1
ATOM 703 N N . LEU A 1 93 ? -9.812 -9.977 -6.309 1 98.31 93 LEU A N 1
ATOM 704 C CA . LEU A 1 93 ? -10.969 -9.102 -6.133 1 98.31 93 LEU A CA 1
ATOM 705 C C . LEU A 1 93 ? -12.266 -9.875 -6.348 1 98.31 93 LEU A C 1
ATOM 707 O O . LEU A 1 93 ? -13.25 -9.656 -5.629 1 98.31 93 LEU A O 1
ATOM 711 N N . SER A 1 94 ? -12.242 -10.773 -7.316 1 96.94 94 SER A N 1
ATOM 712 C CA . SER A 1 94 ? -13.422 -11.594 -7.566 1 96.94 94 SER A CA 1
ATOM 713 C C . SER A 1 94 ? -13.781 -12.438 -6.348 1 96.94 94 SER A C 1
ATOM 715 O O . SER A 1 94 ? -14.961 -12.539 -5.98 1 96.94 94 SER A O 1
ATOM 717 N N . GLN A 1 95 ? -12.82 -13.062 -5.703 1 97.44 95 GLN A N 1
ATOM 718 C CA . GLN A 1 95 ? -13.055 -13.898 -4.527 1 97.44 95 GLN A CA 1
ATOM 719 C C . GLN A 1 95 ? -13.562 -13.062 -3.354 1 97.44 95 GLN A C 1
ATOM 721 O O . GLN A 1 95 ? -14.453 -13.5 -2.619 1 97.44 95 GLN A O 1
ATOM 726 N N . ILE A 1 96 ? -12.953 -11.812 -3.176 1 97.81 96 ILE A N 1
ATOM 727 C CA . ILE A 1 96 ? -13.438 -10.914 -2.129 1 97.81 96 ILE A CA 1
ATOM 728 C C . ILE A 1 96 ? -14.93 -10.648 -2.332 1 97.81 96 ILE A C 1
ATOM 730 O O . ILE A 1 96 ? -15.727 -10.805 -1.404 1 97.81 96 ILE A O 1
ATOM 734 N N . HIS A 1 97 ? -15.25 -10.344 -3.564 1 95.5 97 HIS A N 1
ATOM 735 C CA . HIS A 1 97 ? -16.625 -9.977 -3.865 1 95.5 97 HIS A CA 1
ATOM 736 C C . HIS A 1 97 ? -17.562 -11.18 -3.758 1 95.5 97 HIS A C 1
ATOM 738 O O . HIS A 1 97 ? -18.703 -11.047 -3.332 1 95.5 97 HIS A O 1
ATOM 744 N N . ALA A 1 98 ? -17.109 -12.336 -4.18 1 94.56 98 ALA A N 1
ATOM 745 C CA . ALA A 1 98 ? -17.922 -13.547 -4.098 1 94.56 98 ALA A CA 1
ATOM 746 C C . ALA A 1 98 ? -18.266 -13.883 -2.646 1 94.56 98 ALA A C 1
ATOM 748 O O . ALA A 1 98 ? -19.359 -14.383 -2.355 1 94.56 98 ALA A O 1
ATOM 749 N N . THR A 1 99 ? -17.359 -13.633 -1.744 1 95.75 99 THR A N 1
ATOM 750 C CA . THR A 1 99 ? -17.531 -13.961 -0.333 1 95.75 99 THR A CA 1
ATOM 751 C C . THR A 1 99 ? -18.312 -12.867 0.381 1 95.75 99 THR A C 1
ATOM 753 O O . THR A 1 99 ? -19.062 -13.141 1.325 1 95.75 99 THR A O 1
ATOM 756 N N . ARG A 1 100 ? -18.141 -11.617 -0.081 1 95 100 ARG A N 1
ATOM 757 C CA . ARG A 1 100 ? -18.859 -10.453 0.446 1 95 100 ARG A CA 1
ATOM 758 C C . ARG A 1 100 ? -19.484 -9.641 -0.68 1 95 100 ARG A C 1
ATOM 760 O O . ARG A 1 100 ? -18.953 -8.602 -1.07 1 95 100 ARG A O 1
ATOM 767 N N . PRO A 1 101 ? -20.656 -9.977 -1.143 1 92.31 101 PRO A N 1
ATOM 768 C CA . PRO A 1 101 ? -21.234 -9.383 -2.348 1 92.31 101 PRO A CA 1
ATOM 769 C C . PRO A 1 101 ? -21.531 -7.891 -2.195 1 92.31 101 PRO A C 1
ATOM 771 O O . PRO A 1 101 ? -21.578 -7.168 -3.191 1 92.31 101 PRO A O 1
ATOM 774 N N . ASN A 1 102 ? -21.625 -7.426 -0.961 1 92.88 102 ASN A N 1
ATOM 775 C CA . ASN A 1 102 ? -21.906 -6.012 -0.744 1 92.88 102 ASN A CA 1
ATOM 776 C C . ASN A 1 102 ? -20.625 -5.188 -0.66 1 92.88 102 ASN A C 1
ATOM 778 O O . ASN A 1 102 ? -20.672 -3.959 -0.615 1 92.88 102 ASN A O 1
ATOM 782 N N . ASP A 1 103 ? -19.531 -5.887 -0.689 1 95.38 103 ASP A N 1
ATOM 783 C CA . ASP A 1 103 ? -18.234 -5.215 -0.671 1 95.38 103 ASP A CA 1
ATOM 784 C C . ASP A 1 103 ? -17.781 -4.852 -2.084 1 95.38 103 ASP A C 1
ATOM 786 O O . ASP A 1 103 ? -17.438 -5.727 -2.877 1 95.38 103 ASP A O 1
ATOM 790 N N . THR A 1 104 ? -17.844 -3.547 -2.418 1 95.12 104 THR A N 1
ATOM 791 C CA . THR A 1 104 ? -17.516 -3.1 -3.764 1 95.12 104 THR A CA 1
ATOM 792 C C . THR A 1 104 ? -16.188 -2.326 -3.76 1 95.12 104 THR A C 1
ATOM 794 O O . THR A 1 104 ? -15.867 -1.648 -4.734 1 95.12 104 THR A O 1
ATOM 797 N N . ARG A 1 105 ? -15.469 -2.455 -2.607 1 97.19 105 ARG A N 1
ATOM 798 C CA . ARG A 1 105 ? -14.203 -1.73 -2.5 1 97.19 105 ARG A CA 1
ATOM 799 C C . ARG A 1 105 ? -13.195 -2.24 -3.518 1 97.19 105 ARG A C 1
ATOM 801 O O . ARG A 1 105 ? -13.125 -3.441 -3.785 1 97.19 105 ARG A O 1
ATOM 808 N N . PRO A 1 106 ? -12.375 -1.272 -4.094 1 98.38 106 PRO A N 1
ATOM 809 C CA . PRO A 1 106 ? -11.281 -1.69 -4.977 1 98.38 106 PRO A CA 1
ATOM 810 C C . PRO A 1 106 ? -10.164 -2.424 -4.23 1 98.38 106 PRO A C 1
ATOM 812 O O . PRO A 1 106 ? -10.117 -2.389 -3 1 98.38 106 PRO A O 1
ATOM 815 N N . LEU A 1 107 ? -9.414 -3.15 -5.043 1 98.69 107 LEU A N 1
ATOM 816 C CA . LEU A 1 107 ? -8.234 -3.848 -4.551 1 98.69 107 LEU A CA 1
ATOM 817 C C . LEU A 1 107 ? -6.961 -3.131 -4.984 1 98.69 107 LEU A C 1
ATOM 819 O O . LEU A 1 107 ? -6.785 -2.824 -6.168 1 98.69 107 LEU A O 1
ATOM 823 N N . LEU A 1 108 ? -6.145 -2.748 -4.02 1 98.81 108 LEU A N 1
ATOM 824 C CA . LEU A 1 108 ? -4.77 -2.328 -4.254 1 98.81 108 LEU A CA 1
ATOM 825 C C . LEU A 1 108 ? -3.801 -3.486 -4.027 1 98.81 108 LEU A C 1
ATOM 827 O O . LEU A 1 108 ? -3.611 -3.932 -2.895 1 98.81 108 LEU A O 1
ATOM 831 N N . LEU A 1 109 ? -3.15 -4.008 -5.156 1 98.62 109 LEU A N 1
ATOM 832 C CA . LEU A 1 109 ? -2.348 -5.223 -5.09 1 98.62 109 LEU A CA 1
ATOM 833 C C . LEU A 1 109 ? -0.888 -4.93 -5.422 1 98.62 109 LEU A C 1
ATOM 835 O O . LEU A 1 109 ? -0.58 -4.434 -6.508 1 98.62 109 LEU A O 1
ATOM 839 N N . GLY A 1 110 ? -0.016 -5.113 -4.469 1 98 110 GLY A N 1
ATOM 840 C CA . GLY A 1 110 ? 1.419 -5.152 -4.703 1 98 110 GLY A CA 1
ATOM 841 C C . GLY A 1 110 ? 1.95 -6.555 -4.926 1 98 110 GLY A C 1
ATOM 842 O O . GLY A 1 110 ? 1.711 -7.453 -4.113 1 98 110 GLY A O 1
ATOM 843 N N . LEU A 1 111 ? 2.709 -6.746 -6.027 1 96.62 111 LEU A N 1
ATOM 844 C CA . LEU A 1 111 ? 3.193 -8.078 -6.379 1 96.62 111 LEU A CA 1
ATOM 845 C C . LEU A 1 111 ? 4.688 -8.047 -6.68 1 96.62 111 LEU A C 1
ATOM 847 O O . LEU A 1 111 ? 5.18 -7.117 -7.316 1 96.62 111 LEU A O 1
ATOM 851 N N . ALA A 1 112 ? 5.414 -9.047 -6.148 1 95.25 112 ALA A N 1
ATOM 852 C CA . ALA A 1 112 ? 6.793 -9.312 -6.543 1 95.25 112 ALA A CA 1
ATOM 853 C C . ALA A 1 112 ? 7.102 -10.805 -6.512 1 95.25 112 ALA A C 1
ATOM 855 O O . ALA A 1 112 ? 7.504 -11.344 -5.48 1 95.25 112 ALA A O 1
ATOM 856 N N . LEU A 1 113 ? 6.871 -11.422 -7.594 1 91.62 113 LEU A N 1
ATOM 857 C CA . LEU A 1 113 ? 7.105 -12.852 -7.707 1 91.62 113 LEU A CA 1
ATOM 858 C C . LEU A 1 113 ? 8.289 -13.141 -8.625 1 91.62 113 LEU A C 1
ATOM 860 O O . LEU A 1 113 ? 8.477 -12.461 -9.641 1 91.62 113 LEU A O 1
ATOM 864 N N . LYS A 1 114 ? 9.086 -13.992 -8.133 1 78.25 114 LYS A N 1
ATOM 865 C CA . LYS A 1 114 ? 10.242 -14.359 -8.953 1 78.25 114 LYS A CA 1
ATOM 866 C C . LYS A 1 114 ? 9.797 -15 -10.266 1 78.25 114 LYS A C 1
ATOM 868 O O . LYS A 1 114 ? 8.852 -15.789 -10.289 1 78.25 114 LYS A O 1
ATOM 873 N N . LYS A 1 115 ? 10.305 -14.359 -11.32 1 65.06 115 LYS A N 1
ATOM 874 C CA . LYS A 1 115 ? 10.055 -15.023 -12.602 1 65.06 115 LYS A CA 1
ATOM 875 C C . LYS A 1 115 ? 10.633 -16.438 -12.602 1 65.06 115 LYS A C 1
ATOM 877 O O . LYS A 1 115 ? 11.742 -16.672 -12.117 1 65.06 115 LYS A O 1
ATOM 882 N N . SER A 1 116 ? 9.773 -17.375 -12.5 1 55.38 116 SER A N 1
ATOM 883 C CA . SER A 1 116 ? 10.281 -18.75 -12.617 1 55.38 116 SER A CA 1
ATOM 884 C C . SER A 1 116 ? 11.367 -18.844 -13.688 1 55.38 116 SER A C 1
ATOM 886 O O . SER A 1 116 ? 11.242 -18.234 -14.758 1 55.38 116 SER A O 1
ATOM 888 N N . ARG A 1 117 ? 12.625 -18.891 -13.219 1 51.97 117 ARG A N 1
ATOM 889 C CA . ARG A 1 117 ? 13.672 -19.172 -14.188 1 51.97 117 ARG A CA 1
ATOM 890 C C . ARG A 1 117 ? 13.227 -20.234 -15.188 1 51.97 117 ARG A C 1
ATOM 892 O O . ARG A 1 117 ? 12.664 -21.266 -14.805 1 51.97 117 ARG A O 1
ATOM 899 N N . ARG A 1 118 ? 12.836 -19.703 -16.359 1 50.12 118 ARG A N 1
ATOM 900 C CA . ARG A 1 118 ? 12.703 -20.547 -17.531 1 50.12 118 ARG A CA 1
ATOM 901 C C . ARG A 1 118 ? 13.844 -21.562 -17.609 1 50.12 118 ARG A C 1
ATOM 903 O O . ARG A 1 118 ? 14.758 -21.422 -18.422 1 50.12 118 ARG A O 1
ATOM 910 N N . ASP A 1 119 ? 14.438 -21.844 -16.531 1 52.22 119 ASP A N 1
ATOM 911 C CA . ASP A 1 119 ? 15.391 -22.891 -16.859 1 52.22 119 ASP A CA 1
ATOM 912 C C . ASP A 1 119 ? 14.695 -24.047 -17.594 1 52.22 119 ASP A C 1
ATOM 914 O O . ASP A 1 119 ? 13.523 -24.344 -17.328 1 52.22 119 ASP A O 1
ATOM 918 N N . GLU A 1 120 ? 15.289 -24.484 -18.609 1 57.25 120 GLU A N 1
ATOM 919 C CA . GLU A 1 120 ? 14.953 -25.5 -19.609 1 57.25 120 GLU A CA 1
ATOM 920 C C . GLU A 1 120 ? 14.172 -26.656 -19 1 57.25 120 GLU A C 1
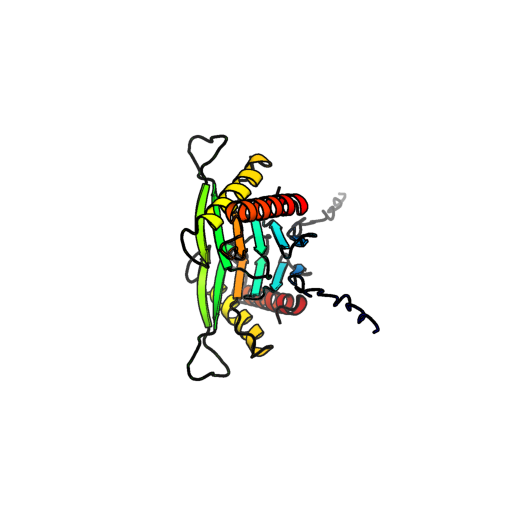ATOM 922 O O . GLU A 1 120 ? 13.328 -27.25 -19.656 1 57.25 120 GLU A O 1
ATOM 927 N N . ASP A 1 121 ? 14.453 -27.062 -17.781 1 61 121 ASP A N 1
ATOM 928 C CA . ASP A 1 121 ? 13.945 -28.359 -17.328 1 61 121 ASP A CA 1
ATOM 929 C C . ASP A 1 121 ? 12.766 -28.188 -16.375 1 61 121 ASP A C 1
ATOM 931 O O . ASP A 1 121 ? 12.172 -29.172 -15.93 1 61 121 ASP A O 1
ATOM 935 N N . VAL A 1 122 ? 12.398 -26.953 -16.172 1 64.44 122 VAL A N 1
ATOM 936 C CA . VAL A 1 122 ? 11.328 -26.828 -15.188 1 64.44 122 VAL A CA 1
ATOM 937 C C . VAL A 1 122 ? 10.016 -26.484 -15.891 1 64.44 122 VAL A C 1
ATOM 939 O O . VAL A 1 122 ? 10 -25.688 -16.844 1 64.44 122 VAL A O 1
ATOM 942 N N . ASP A 1 123 ? 9.031 -27.422 -15.734 1 80.44 123 ASP A N 1
ATOM 943 C CA . ASP A 1 123 ? 7.68 -27.141 -16.219 1 80.44 123 ASP A CA 1
ATOM 944 C C . ASP A 1 123 ? 7.16 -25.812 -15.641 1 80.44 123 ASP A C 1
ATOM 946 O O . ASP A 1 123 ? 6.582 -25.797 -14.555 1 80.44 123 ASP A O 1
ATOM 950 N N . VAL A 1 124 ? 7.41 -24.734 -16.25 1 79.31 124 VAL A N 1
ATOM 951 C CA . VAL A 1 124 ? 7.098 -23.375 -15.836 1 79.31 124 VAL A CA 1
ATOM 952 C C . VAL A 1 124 ? 5.617 -23.266 -15.492 1 79.31 124 VAL A C 1
ATOM 954 O O . VAL A 1 124 ? 5.246 -22.609 -14.516 1 79.31 124 VAL A O 1
ATOM 957 N N . GLU A 1 125 ? 4.898 -23.969 -16.234 1 82.88 125 GLU A N 1
ATOM 958 C CA . GLU A 1 125 ? 3.459 -23.922 -16 1 82.88 125 GLU A CA 1
ATOM 959 C C . GLU A 1 125 ? 3.096 -24.562 -14.664 1 82.88 125 GLU A C 1
ATOM 961 O O . GLU A 1 125 ? 2.219 -24.062 -13.953 1 82.88 125 GLU A O 1
ATOM 966 N N . GLN A 1 126 ? 3.797 -25.641 -14.367 1 85.5 126 GLN A N 1
ATOM 967 C CA . GLN A 1 126 ? 3.537 -26.328 -13.102 1 85.5 126 GLN A CA 1
ATOM 968 C C . GLN A 1 126 ? 3.979 -25.469 -11.914 1 85.5 126 GLN A C 1
ATOM 970 O O . GLN A 1 126 ? 3.285 -25.406 -10.898 1 85.5 126 GLN A O 1
ATOM 975 N N . VAL A 1 127 ? 5.027 -24.812 -12.133 1 84.44 127 VAL A N 1
ATOM 976 C CA . VAL A 1 127 ? 5.543 -23.969 -11.055 1 84.44 127 VAL A CA 1
ATOM 977 C C . VAL A 1 127 ? 4.609 -22.781 -10.828 1 84.44 127 VAL A C 1
ATOM 979 O O . VAL A 1 127 ? 4.277 -22.453 -9.688 1 84.44 127 VAL A O 1
ATOM 982 N N . ASP A 1 128 ? 4.164 -22.188 -11.898 1 87.19 128 ASP A N 1
ATOM 983 C CA . ASP A 1 128 ? 3.258 -21.047 -11.812 1 87.19 128 ASP A CA 1
ATOM 984 C C . ASP A 1 128 ? 1.962 -21.422 -11.102 1 87.19 128 ASP A C 1
ATOM 986 O O . ASP A 1 128 ? 1.429 -20.641 -10.305 1 87.19 128 ASP A O 1
ATOM 990 N N . ARG A 1 129 ? 1.58 -22.594 -11.406 1 90.5 129 ARG A N 1
ATOM 991 C CA . ARG A 1 129 ? 0.354 -23.062 -10.781 1 90.5 129 ARG A CA 1
ATOM 992 C C . ARG A 1 129 ? 0.554 -23.281 -9.281 1 90.5 129 ARG A C 1
ATOM 994 O O . ARG A 1 129 ? -0.324 -22.953 -8.477 1 90.5 129 ARG A O 1
ATOM 1001 N N . GLN A 1 130 ? 1.666 -23.812 -8.969 1 91.25 130 GLN A N 1
ATOM 1002 C CA . GLN A 1 130 ? 1.961 -24.047 -7.562 1 91.25 130 GLN A CA 1
ATOM 1003 C C . GLN A 1 130 ? 2.045 -22.734 -6.797 1 91.25 130 GLN A C 1
ATOM 1005 O O . GLN A 1 130 ? 1.506 -22.609 -5.691 1 91.25 130 GLN A O 1
ATOM 1010 N N . VAL A 1 131 ? 2.693 -21.797 -7.371 1 93.31 131 VAL A N 1
ATOM 1011 C CA . VAL A 1 131 ? 2.812 -20.484 -6.746 1 93.31 131 VAL A CA 1
ATOM 1012 C C . VAL A 1 131 ? 1.429 -19.859 -6.586 1 93.31 131 VAL A C 1
ATOM 1014 O O . VAL A 1 131 ? 1.108 -19.297 -5.531 1 93.31 131 VAL A O 1
ATOM 1017 N N . PHE A 1 132 ? 0.644 -20.031 -7.617 1 95.25 132 PHE A N 1
ATOM 1018 C CA . PHE A 1 132 ? -0.706 -19.484 -7.598 1 95.25 132 PHE A CA 1
ATOM 1019 C C . PHE A 1 132 ? -1.523 -20.094 -6.465 1 95.25 132 PHE A C 1
ATOM 1021 O O . PHE A 1 132 ? -2.162 -19.359 -5.695 1 95.25 132 PHE A O 1
ATOM 1028 N N . GLU A 1 133 ? -1.437 -21.344 -6.344 1 95.81 133 GLU A N 1
ATOM 1029 C CA . GLU A 1 133 ? -2.18 -22.031 -5.289 1 95.81 133 GLU A CA 1
ATOM 1030 C C . GLU A 1 133 ? -1.704 -21.594 -3.906 1 95.81 133 GLU A C 1
ATOM 1032 O O . GLU A 1 133 ? -2.512 -21.438 -2.988 1 95.81 133 GLU A O 1
ATOM 1037 N N . GLU A 1 134 ? -0.478 -21.422 -3.797 1 96.5 134 GLU A N 1
ATOM 1038 C CA . GLU A 1 134 ? 0.085 -20.984 -2.525 1 96.5 134 GLU A CA 1
ATOM 1039 C C . GLU A 1 134 ? -0.389 -19.562 -2.18 1 96.5 134 GLU A C 1
ATOM 1041 O O . GLU A 1 134 ? -0.705 -19.281 -1.023 1 96.5 134 GLU A O 1
ATOM 1046 N N . VAL A 1 135 ? -0.447 -18.719 -3.158 1 97.31 135 VAL A N 1
ATOM 1047 C CA . VAL A 1 135 ? -0.907 -17.344 -2.975 1 97.31 135 VAL A CA 1
ATOM 1048 C C . VAL A 1 135 ? -2.361 -17.344 -2.506 1 97.31 135 VAL A C 1
ATOM 1050 O O . VAL A 1 135 ? -2.717 -16.625 -1.569 1 97.31 135 VAL A O 1
ATOM 1053 N N . ILE A 1 136 ? -3.141 -18.156 -3.121 1 97.56 136 ILE A N 1
ATOM 1054 C CA . ILE A 1 136 ? -4.559 -18.234 -2.793 1 97.56 136 ILE A CA 1
ATOM 1055 C C . ILE A 1 136 ? -4.73 -18.719 -1.357 1 97.56 136 ILE A C 1
ATOM 1057 O O . ILE A 1 136 ? -5.539 -18.172 -0.603 1 97.56 136 ILE A O 1
ATOM 1061 N N . GLN A 1 137 ? -3.967 -19.703 -0.997 1 97.75 137 GLN A N 1
ATOM 1062 C CA . GLN A 1 137 ? -4.031 -20.203 0.373 1 97.75 137 GLN A CA 1
ATOM 1063 C C . GLN A 1 137 ? -3.633 -19.125 1.371 1 97.75 137 GLN A C 1
ATOM 1065 O O . GLN A 1 137 ? -4.266 -18.969 2.418 1 97.75 137 GLN A O 1
ATOM 1070 N N . LEU A 1 138 ? -2.594 -18.359 1.091 1 98 138 LEU A N 1
ATOM 1071 C CA . LEU A 1 138 ? -2.152 -17.281 1.963 1 98 138 LEU A CA 1
ATOM 1072 C C . LEU A 1 138 ? -3.244 -16.234 2.119 1 98 138 LEU A C 1
ATOM 1074 O O . LEU A 1 138 ? -3.455 -15.703 3.215 1 98 138 LEU A O 1
ATOM 1078 N N . CYS A 1 139 ? -3.953 -15.898 1.007 1 98.56 139 CYS A N 1
ATOM 1079 C CA . CYS A 1 139 ? -5.051 -14.945 1.06 1 98.56 139 CYS A CA 1
ATOM 1080 C C . CYS A 1 139 ? -6.129 -15.406 2.035 1 98.56 139 CYS A C 1
ATOM 1082 O O . CYS A 1 139 ? -6.637 -14.602 2.824 1 98.56 139 CYS A O 1
ATOM 1084 N N . ARG A 1 140 ? -6.402 -16.656 1.997 1 97.94 140 ARG A N 1
ATOM 1085 C CA . ARG A 1 140 ? -7.398 -17.203 2.908 1 97.94 140 ARG A CA 1
ATOM 1086 C C . ARG A 1 140 ? -6.902 -17.172 4.348 1 97.94 140 ARG A C 1
ATOM 1088 O O . ARG A 1 140 ? -7.652 -16.812 5.262 1 97.94 140 ARG A O 1
ATOM 1095 N N . ASP A 1 141 ? -5.691 -17.5 4.535 1 97.75 141 ASP A N 1
ATOM 1096 C CA . ASP A 1 141 ? -5.109 -17.578 5.871 1 97.75 141 ASP A CA 1
ATOM 1097 C C . ASP A 1 141 ? -5.188 -16.219 6.582 1 97.75 141 ASP A C 1
ATOM 1099 O O . ASP A 1 141 ? -5.387 -16.156 7.797 1 97.75 141 ASP A O 1
ATOM 1103 N N . VAL A 1 142 ? -5.008 -15.148 5.852 1 97.62 142 VAL A N 1
ATOM 1104 C CA . VAL A 1 142 ? -4.918 -13.836 6.488 1 97.62 142 VAL A CA 1
ATOM 1105 C C . VAL A 1 142 ? -6.273 -13.133 6.426 1 97.62 142 VAL A C 1
ATOM 1107 O O . VAL A 1 142 ? -6.391 -11.969 6.805 1 97.62 142 VAL A O 1
ATOM 1110 N N . GLY A 1 143 ? -7.262 -13.695 5.828 1 97.94 143 GLY A N 1
ATOM 1111 C CA . GLY A 1 143 ? -8.625 -13.195 5.871 1 97.94 143 GLY A CA 1
ATOM 1112 C C . GLY A 1 143 ? -8.922 -12.188 4.777 1 97.94 143 GLY A C 1
ATOM 1113 O O . GLY A 1 143 ? -9.711 -11.258 4.98 1 97.94 143 GLY A O 1
ATOM 1114 N N . VAL A 1 144 ? -8.188 -12.258 3.68 1 98.44 144 VAL A N 1
ATOM 1115 C CA . VAL A 1 144 ? -8.57 -11.422 2.545 1 98.44 144 VAL A CA 1
ATOM 1116 C C . VAL A 1 144 ? -10.023 -11.688 2.168 1 98.44 144 VAL A C 1
ATOM 1118 O O . VAL A 1 144 ? -10.781 -10.758 1.89 1 98.44 144 VAL A O 1
ATOM 1121 N N . TRP A 1 145 ? -10.266 -12.938 2.223 1 97.06 145 TRP A N 1
ATOM 1122 C CA . TRP A 1 145 ? -11.648 -13.391 2.184 1 97.06 145 TRP A CA 1
ATOM 1123 C C . TRP A 1 145 ? -11.836 -14.633 3.043 1 97.06 145 TRP A C 1
ATOM 1125 O O . TRP A 1 145 ? -10.867 -15.281 3.432 1 97.06 145 TRP A O 1
ATOM 1135 N N . MET B 1 1 ? 40.562 -42.344 4.859 1 29.52 1 MET B N 1
ATOM 1136 C CA . MET B 1 1 ? 39.969 -41.312 3.998 1 29.52 1 MET B CA 1
ATOM 1137 C C . MET B 1 1 ? 38.688 -40.75 4.598 1 29.52 1 MET B C 1
ATOM 1139 O O . MET B 1 1 ? 37.656 -41.375 4.527 1 29.52 1 MET B O 1
ATOM 1143 N N . THR B 1 2 ? 38.781 -39.969 5.641 1 34.34 2 THR B N 1
ATOM 1144 C CA . THR B 1 2 ? 37.719 -39.531 6.562 1 34.34 2 THR B CA 1
ATOM 1145 C C . THR B 1 2 ? 36.75 -38.594 5.871 1 34.34 2 THR B C 1
ATOM 1147 O O . THR B 1 2 ? 37.156 -37.594 5.25 1 34.34 2 THR B O 1
ATOM 1150 N N . VAL B 1 3 ? 35.562 -39.062 5.43 1 37.56 3 VAL B N 1
ATOM 1151 C CA . VAL B 1 3 ? 34.469 -38.344 4.758 1 37.56 3 VAL B CA 1
ATOM 1152 C C . VAL B 1 3 ? 34.125 -37.094 5.555 1 37.56 3 VAL B C 1
ATOM 1154 O O . VAL B 1 3 ? 33.938 -37.156 6.773 1 37.56 3 VAL B O 1
ATOM 1157 N N . PRO B 1 4 ? 34.531 -35.844 5.09 1 29.5 4 PRO B N 1
ATOM 1158 C CA . PRO B 1 4 ? 34.281 -34.625 5.848 1 29.5 4 PRO B CA 1
ATOM 1159 C C . PRO B 1 4 ? 32.812 -34.438 6.211 1 29.5 4 PRO B C 1
ATOM 1161 O O . PRO B 1 4 ? 31.938 -34.969 5.516 1 29.5 4 PRO B O 1
ATOM 1164 N N . ALA B 1 5 ? 32.531 -34.031 7.438 1 35.72 5 ALA B N 1
ATOM 1165 C CA . ALA B 1 5 ? 31.297 -33.625 8.094 1 35.72 5 ALA B CA 1
ATOM 1166 C C . ALA B 1 5 ? 30.531 -32.625 7.234 1 35.72 5 ALA B C 1
ATOM 1168 O O . ALA B 1 5 ? 31.031 -31.547 6.91 1 35.72 5 ALA B O 1
ATOM 1169 N N . LEU B 1 6 ? 29.844 -33.062 6.145 1 31.83 6 LEU B N 1
ATOM 1170 C CA . LEU B 1 6 ? 28.891 -32.219 5.422 1 31.83 6 LEU B CA 1
ATOM 1171 C C . LEU B 1 6 ? 28.125 -31.328 6.387 1 31.83 6 LEU B C 1
ATOM 1173 O O . LEU B 1 6 ? 27.375 -31.812 7.234 1 31.83 6 LEU B O 1
ATOM 1177 N N . GLY B 1 7 ? 28.766 -30.375 6.961 1 33.5 7 GLY B N 1
ATOM 1178 C CA . GLY B 1 7 ? 28.203 -29.359 7.848 1 33.5 7 GLY B CA 1
ATOM 1179 C C . GLY B 1 7 ? 26.875 -28.812 7.344 1 33.5 7 GLY B C 1
ATOM 1180 O O . GLY B 1 7 ? 26.75 -28.469 6.168 1 33.5 7 GLY B O 1
ATOM 1181 N N . ASP B 1 8 ? 25.734 -29.359 7.715 1 35.97 8 ASP B N 1
ATOM 1182 C CA . ASP B 1 8 ? 24.344 -28.906 7.688 1 35.97 8 ASP B CA 1
ATOM 1183 C C . ASP B 1 8 ? 24.266 -27.391 7.828 1 35.97 8 ASP B C 1
ATOM 1185 O O . ASP B 1 8 ? 24.453 -26.844 8.914 1 35.97 8 ASP B O 1
ATOM 1189 N N . SER B 1 9 ? 25.062 -26.656 6.988 1 35.41 9 SER B N 1
ATOM 1190 C CA . SER B 1 9 ? 24.953 -25.203 7.047 1 35.41 9 SER B CA 1
ATOM 1191 C C . SER B 1 9 ? 23.5 -24.766 7.145 1 35.41 9 SER B C 1
ATOM 1193 O O . SER B 1 9 ? 22.641 -25.234 6.387 1 35.41 9 SER B O 1
ATOM 1195 N N . PRO B 1 10 ? 22.984 -24.516 8.328 1 37.5 10 PRO B N 1
ATOM 1196 C CA . PRO B 1 10 ? 21.641 -23.938 8.484 1 37.5 10 PRO B CA 1
ATOM 1197 C C . PRO B 1 10 ? 21.281 -22.953 7.383 1 37.5 10 PRO B C 1
ATOM 1199 O O . PRO B 1 10 ? 21.984 -21.953 7.188 1 37.5 10 PRO B O 1
ATOM 1202 N N . ASP B 1 11 ? 21.234 -23.312 6.141 1 36.34 11 ASP B N 1
ATOM 1203 C CA . ASP B 1 11 ? 20.703 -22.453 5.078 1 36.34 11 ASP B CA 1
ATOM 1204 C C . ASP B 1 11 ? 19.594 -21.562 5.609 1 36.34 11 ASP B C 1
ATOM 1206 O O . ASP B 1 11 ? 18.438 -21.969 5.68 1 36.34 11 ASP B O 1
ATOM 1210 N N . VAL B 1 12 ? 19.672 -21.031 6.824 1 36.88 12 VAL B N 1
ATOM 1211 C CA . VAL B 1 12 ? 18.812 -19.969 7.359 1 36.88 12 VAL B CA 1
ATOM 1212 C C . VAL B 1 12 ? 18.562 -18.906 6.289 1 36.88 12 VAL B C 1
ATOM 1214 O O . VAL B 1 12 ? 19.469 -18.125 5.961 1 36.88 12 VAL B O 1
ATOM 1217 N N . SER B 1 13 ? 18.25 -19.25 5.094 1 37.44 13 SER B N 1
ATOM 1218 C CA . SER B 1 13 ? 17.781 -18.172 4.238 1 37.44 13 SER B CA 1
ATOM 1219 C C . SER B 1 13 ? 17.094 -17.078 5.051 1 37.44 13 SER B C 1
ATOM 1221 O O . SER B 1 13 ? 16.031 -17.312 5.648 1 37.44 13 SER B O 1
ATOM 1223 N N . ASN B 1 14 ? 17.672 -16.375 5.938 1 40.69 14 ASN B N 1
ATOM 1224 C CA . ASN B 1 14 ? 17.359 -15.203 6.75 1 40.69 14 ASN B CA 1
ATOM 1225 C C . ASN B 1 14 ? 16.391 -14.266 6.039 1 40.69 14 ASN B C 1
ATOM 1227 O O . ASN B 1 14 ? 16.797 -13.266 5.449 1 40.69 14 ASN B O 1
ATOM 1231 N N . THR B 1 15 ? 15.602 -14.688 5.012 1 50.31 15 THR B N 1
ATOM 1232 C CA . THR B 1 15 ? 14.633 -13.781 4.41 1 50.31 15 THR B CA 1
ATOM 1233 C C . THR B 1 15 ? 13.859 -13.023 5.488 1 50.31 15 THR B C 1
ATOM 1235 O O . THR B 1 15 ? 13.148 -13.625 6.297 1 50.31 15 THR B O 1
ATOM 1238 N N . PHE B 1 16 ? 14.453 -12.102 6.227 1 54 16 PHE B N 1
ATOM 1239 C CA . PHE B 1 16 ? 13.875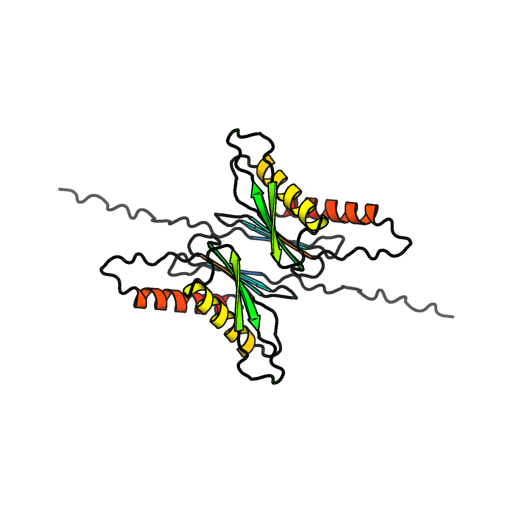 -11.266 7.277 1 54 16 PHE B CA 1
ATOM 1240 C C . PHE B 1 16 ? 12.453 -10.852 6.914 1 54 16 PHE B C 1
ATOM 1242 O O . PHE B 1 16 ? 12.18 -10.477 5.773 1 54 16 PHE B O 1
ATOM 1249 N N . PRO B 1 17 ? 11.477 -11.18 7.695 1 69.75 17 PRO B N 1
ATOM 1250 C CA . PRO B 1 17 ? 10.062 -10.82 7.551 1 69.75 17 PRO B CA 1
ATOM 1251 C C . PRO B 1 17 ? 9.859 -9.32 7.352 1 69.75 17 PRO B C 1
ATOM 1253 O O . PRO B 1 17 ? 10.68 -8.516 7.801 1 69.75 17 PRO B O 1
ATOM 1256 N N . ILE B 1 18 ? 9.039 -8.938 6.469 1 87.81 18 ILE B N 1
ATOM 1257 C CA . ILE B 1 18 ? 8.617 -7.559 6.266 1 87.81 18 ILE B CA 1
ATOM 1258 C C . ILE B 1 18 ? 8.258 -6.922 7.609 1 87.81 18 ILE B C 1
ATOM 1260 O O . ILE B 1 18 ? 7.527 -7.516 8.406 1 87.81 18 ILE B O 1
ATOM 1264 N N . LYS B 1 19 ? 8.984 -5.84 7.934 1 92.56 19 LYS B N 1
ATOM 1265 C CA . LYS B 1 19 ? 8.68 -5.094 9.148 1 92.56 19 LYS B CA 1
ATOM 1266 C C . LYS B 1 19 ? 7.449 -4.215 8.969 1 92.56 19 LYS B C 1
ATOM 1268 O O . LYS B 1 19 ? 7.379 -3.422 8.031 1 92.56 19 LYS B O 1
ATOM 1273 N N . THR B 1 20 ? 6.426 -4.445 9.844 1 94.88 20 THR B N 1
ATOM 1274 C CA . THR B 1 20 ? 5.203 -3.646 9.828 1 94.88 20 THR B CA 1
ATOM 1275 C C . THR B 1 20 ? 4.891 -3.113 11.219 1 94.88 20 THR B C 1
ATOM 1277 O O . THR B 1 20 ? 5.031 -3.83 12.211 1 94.88 20 THR B O 1
ATOM 1280 N N . ALA B 1 21 ? 4.574 -1.819 11.25 1 96.25 21 ALA B N 1
ATOM 1281 C CA . ALA B 1 21 ? 4.203 -1.188 12.508 1 96.25 21 ALA B CA 1
ATOM 1282 C C . ALA B 1 21 ? 2.945 -0.337 12.352 1 96.25 21 ALA B C 1
ATOM 1284 O O . ALA B 1 21 ? 2.77 0.333 11.328 1 96.25 21 ALA B O 1
ATOM 1285 N N . HIS B 1 22 ? 2.049 -0.437 13.328 1 94.94 22 HIS B N 1
ATOM 1286 C CA . HIS B 1 22 ? 0.8 0.317 13.359 1 94.94 22 HIS B CA 1
ATOM 1287 C C . HIS B 1 22 ? 0.639 1.062 14.68 1 94.94 22 HIS B C 1
ATOM 1289 O O . HIS B 1 22 ? 0.946 0.521 15.75 1 94.94 22 HIS B O 1
ATOM 1295 N N . LYS B 1 23 ? 0.182 2.334 14.562 1 96 23 LYS B N 1
ATOM 1296 C CA . LYS B 1 23 ? -0.082 3.09 15.789 1 96 23 LYS B CA 1
ATOM 1297 C C . LYS B 1 23 ? -1.244 4.059 15.594 1 96 23 LYS B C 1
ATOM 1299 O O . LYS B 1 23 ? -1.343 4.719 14.555 1 96 23 LYS B O 1
ATOM 1304 N N . LYS B 1 24 ? -2.072 4.152 16.562 1 94.38 24 LYS B N 1
ATOM 1305 C CA . LYS B 1 24 ? -3.135 5.152 16.641 1 94.38 24 LYS B CA 1
ATOM 1306 C C . LYS B 1 24 ? -2.754 6.297 17.562 1 94.38 24 LYS B C 1
ATOM 1308 O O . LYS B 1 24 ? -2.178 6.07 18.641 1 94.38 24 LYS B O 1
ATOM 1313 N N . SER B 1 25 ? -3.1 7.465 17.078 1 94.44 25 SER B N 1
ATOM 1314 C CA . SER B 1 25 ? -2.871 8.625 17.938 1 94.44 25 SER B CA 1
ATOM 1315 C C . SER B 1 25 ? -3.656 8.523 19.234 1 94.44 25 SER B C 1
ATOM 1317 O O . SER B 1 25 ? -4.766 7.988 19.25 1 94.44 25 SER B O 1
ATOM 1319 N N . THR B 1 26 ? -3.125 9.047 20.297 1 91.62 26 THR B N 1
ATOM 1320 C CA . THR B 1 26 ? -3.803 9.055 21.594 1 91.62 26 THR B CA 1
ATOM 1321 C C . THR B 1 26 ? -4.703 10.281 21.719 1 91.62 26 THR B C 1
ATOM 1323 O O . THR B 1 26 ? -5.566 10.328 22.609 1 91.62 26 THR B O 1
ATOM 1326 N N . THR B 1 27 ? -4.57 11.281 20.797 1 90.31 27 THR B N 1
ATOM 1327 C CA . THR B 1 27 ? -5.25 12.555 20.969 1 90.31 27 THR B CA 1
ATOM 1328 C C . THR B 1 27 ? -6.246 12.797 19.828 1 90.31 27 THR B C 1
ATOM 1330 O O . THR B 1 27 ? -7.047 13.727 19.891 1 90.31 27 THR B O 1
ATOM 1333 N N . SER B 1 28 ? -6.129 12 18.797 1 91.31 28 SER B N 1
ATOM 1334 C CA . SER B 1 28 ? -7.016 12.172 17.641 1 91.31 28 SER B CA 1
ATOM 1335 C C . SER B 1 28 ? -7.348 10.828 17 1 91.31 28 SER B C 1
ATOM 1337 O O . SER B 1 28 ? -6.984 9.773 17.516 1 91.31 28 SER B O 1
ATOM 1339 N N . ASN B 1 29 ? -8.016 10.898 15.859 1 91.25 29 ASN B N 1
ATOM 1340 C CA . ASN B 1 29 ? -8.367 9.68 15.148 1 91.25 29 ASN B CA 1
ATOM 1341 C C . ASN B 1 29 ? -7.277 9.273 14.156 1 91.25 29 ASN B C 1
ATOM 1343 O O . ASN B 1 29 ? -7.422 8.281 13.445 1 91.25 29 ASN B O 1
ATOM 1347 N N . LEU B 1 30 ? -6.137 9.945 14.18 1 94.19 30 LEU B N 1
ATOM 1348 C CA . LEU B 1 30 ? -5.062 9.648 13.242 1 94.19 30 LEU B CA 1
ATOM 1349 C C . LEU B 1 30 ? -4.434 8.289 13.539 1 94.19 30 LEU B C 1
ATOM 1351 O O . LEU B 1 30 ? -4.246 7.934 14.703 1 94.19 30 LEU B O 1
ATOM 1355 N N . GLN B 1 31 ? -4.211 7.582 12.523 1 95.88 31 GLN B N 1
ATOM 1356 C CA . GLN B 1 31 ? -3.449 6.348 12.648 1 95.88 31 GLN B CA 1
ATOM 1357 C C . GLN B 1 31 ? -2.436 6.207 11.516 1 95.88 31 GLN B C 1
ATOM 1359 O O . GLN B 1 31 ? -2.625 6.77 10.438 1 95.88 31 GLN B O 1
ATOM 1364 N N . ILE B 1 32 ? -1.39 5.5 11.82 1 97.5 32 ILE B N 1
ATOM 1365 C CA . ILE B 1 32 ? -0.311 5.301 10.859 1 97.5 32 ILE B CA 1
ATOM 1366 C C . ILE B 1 32 ? -0.004 3.812 10.727 1 97.5 32 ILE B C 1
ATOM 1368 O O . ILE B 1 32 ? -0.066 3.068 11.703 1 97.5 32 ILE B O 1
ATOM 1372 N N . LEU B 1 33 ? 0.17 3.359 9.531 1 97.38 33 LEU B N 1
ATOM 1373 C CA . LEU B 1 33 ? 0.732 2.055 9.211 1 97.38 33 LEU B CA 1
ATOM 1374 C C . LEU B 1 33 ? 2.035 2.201 8.43 1 97.38 33 LEU B C 1
ATOM 1376 O O . LEU B 1 33 ? 2.104 2.965 7.465 1 97.38 33 LEU B O 1
ATOM 1380 N N . TYR B 1 34 ? 3.068 1.564 8.906 1 98.31 34 TYR B N 1
ATOM 1381 C CA . TYR B 1 34 ? 4.367 1.604 8.25 1 98.31 34 TYR B CA 1
ATOM 1382 C C . TYR B 1 34 ? 4.859 0.199 7.922 1 98.31 34 TYR B C 1
ATOM 1384 O O . TYR B 1 34 ? 4.91 -0.666 8.797 1 98.31 34 TYR B O 1
ATOM 1392 N N . THR B 1 35 ? 5.129 -0.042 6.68 1 97.31 35 THR B N 1
ATOM 1393 C CA . THR B 1 35 ? 5.77 -1.287 6.266 1 97.31 35 THR B CA 1
ATOM 1394 C C . THR B 1 35 ? 7.066 -1.006 5.52 1 97.31 35 THR B C 1
ATOM 1396 O O . THR B 1 35 ? 7.098 -0.187 4.598 1 97.31 35 THR B O 1
ATOM 1399 N N . GLU B 1 36 ? 8.094 -1.644 5.914 1 97.12 36 GLU B N 1
ATOM 1400 C CA . GLU B 1 36 ? 9.398 -1.472 5.285 1 97.12 36 GLU B CA 1
ATOM 1401 C C . GLU B 1 36 ? 9.688 -2.592 4.289 1 97.12 36 GLU B C 1
ATOM 1403 O O . GLU B 1 36 ? 10.188 -3.652 4.668 1 97.12 36 GLU B O 1
ATOM 1408 N N . PHE B 1 37 ? 9.445 -2.301 3.025 1 96.88 37 PHE B N 1
ATOM 1409 C CA . PHE B 1 37 ? 9.781 -3.258 1.977 1 96.88 37 PHE B CA 1
ATOM 1410 C C . PHE B 1 37 ? 11.25 -3.135 1.581 1 96.88 37 PHE B C 1
ATOM 1412 O O . PHE B 1 37 ? 11.906 -2.146 1.915 1 96.88 37 PHE B O 1
ATOM 1419 N N . ALA B 1 38 ? 11.711 -4.129 0.915 1 95.75 38 ALA B N 1
ATOM 1420 C CA . ALA B 1 38 ? 13.117 -4.141 0.499 1 95.75 38 ALA B CA 1
ATOM 1421 C C . ALA B 1 38 ? 13.398 -3.025 -0.504 1 95.75 38 ALA B C 1
ATOM 1423 O O . ALA B 1 38 ? 14.516 -2.504 -0.565 1 95.75 38 ALA B O 1
ATOM 1424 N N . ASN B 1 39 ? 12.367 -2.594 -1.272 1 96.56 39 ASN B N 1
ATOM 1425 C CA . ASN B 1 39 ? 12.664 -1.632 -2.33 1 96.56 39 ASN B CA 1
ATOM 1426 C C . ASN B 1 39 ? 11.844 -0.354 -2.168 1 96.56 39 ASN B C 1
ATOM 1428 O O . ASN B 1 39 ? 11.898 0.535 -3.02 1 96.56 39 ASN B O 1
ATOM 1432 N N . ARG B 1 40 ? 11.102 -0.211 -1.096 1 97.69 40 ARG B N 1
ATOM 1433 C CA . ARG B 1 40 ? 10.383 1.037 -0.848 1 97.69 40 ARG B CA 1
ATOM 1434 C C . ARG B 1 40 ? 9.844 1.085 0.576 1 97.69 40 ARG B C 1
ATOM 1436 O O . ARG B 1 40 ? 9.703 0.048 1.229 1 97.69 40 ARG B O 1
ATOM 1443 N N . HIS B 1 41 ? 9.641 2.262 1.055 1 98.5 41 HIS B N 1
ATOM 1444 C CA . HIS B 1 41 ? 8.875 2.51 2.271 1 98.5 41 HIS B CA 1
ATOM 1445 C C . HIS B 1 41 ? 7.391 2.699 1.964 1 98.5 41 HIS B C 1
ATOM 1447 O O . HIS B 1 41 ? 7.035 3.41 1.022 1 98.5 41 HIS B O 1
ATOM 1453 N N . PHE B 1 42 ? 6.59 2.02 2.713 1 98.75 42 PHE B N 1
ATOM 1454 C CA . PHE B 1 42 ? 5.152 2.215 2.582 1 98.75 42 PHE B CA 1
ATOM 1455 C C . PHE B 1 42 ? 4.562 2.773 3.869 1 98.75 42 PHE B C 1
ATOM 1457 O O . PHE B 1 42 ? 4.68 2.158 4.93 1 98.75 42 PHE B O 1
ATOM 1464 N N . VAL B 1 43 ? 3.951 3.971 3.764 1 98.75 43 VAL B N 1
ATOM 1465 C CA . VAL B 1 43 ? 3.348 4.645 4.906 1 98.75 43 VAL B CA 1
ATOM 1466 C C . VAL B 1 43 ? 1.912 5.043 4.574 1 98.75 43 VAL B C 1
ATOM 1468 O O . VAL B 1 43 ? 1.649 5.605 3.508 1 98.75 43 VAL B O 1
ATOM 1471 N N . THR B 1 44 ? 0.99 4.699 5.449 1 98.19 44 THR B N 1
ATOM 1472 C CA . THR B 1 44 ? -0.346 5.273 5.34 1 98.19 44 THR B CA 1
ATOM 1473 C C . THR B 1 44 ? -0.685 6.098 6.578 1 98.19 44 THR B C 1
ATOM 1475 O O . THR B 1 44 ? -0.345 5.715 7.699 1 98.19 44 THR B O 1
ATOM 1478 N N . ILE B 1 45 ? -1.216 7.25 6.34 1 97.25 45 ILE B N 1
ATOM 1479 C CA . ILE B 1 45 ? -1.691 8.148 7.387 1 97.25 45 ILE B CA 1
ATOM 1480 C C . ILE B 1 45 ? -3.16 8.484 7.148 1 97.25 45 ILE B C 1
ATOM 1482 O O . ILE B 1 45 ? -3.51 9.07 6.121 1 97.25 45 ILE B O 1
ATOM 1486 N N . SER B 1 46 ? -3.957 8.102 8.117 1 95.38 46 SER B N 1
ATOM 1487 C CA . SER B 1 46 ? -5.387 8.227 7.859 1 95.38 46 SER B CA 1
ATOM 1488 C C . SER B 1 46 ? -6.156 8.539 9.141 1 95.38 46 SER B C 1
ATOM 1490 O O . SER B 1 46 ? -5.832 8.008 10.211 1 95.38 46 SER B O 1
ATOM 1492 N N . GLU B 1 47 ? -7.125 9.422 9.023 1 89.75 47 GLU B N 1
ATOM 1493 C CA . GLU B 1 47 ? -8.039 9.672 10.133 1 89.75 47 GLU B CA 1
ATOM 1494 C C . GLU B 1 47 ? -9.172 8.656 10.156 1 89.75 47 GLU B C 1
ATOM 1496 O O . GLU B 1 47 ? -9.656 8.273 11.227 1 89.75 47 GLU B O 1
ATOM 1501 N N . TYR B 1 48 ? -9.602 8.117 9.031 1 86.25 48 TYR B N 1
ATOM 1502 C CA . TYR B 1 48 ? -10.773 7.25 8.953 1 86.25 48 TYR B CA 1
ATOM 1503 C C . TYR B 1 48 ? -10.406 5.887 8.375 1 86.25 48 TYR B C 1
ATOM 1505 O O . TYR B 1 48 ? -11.273 5.148 7.906 1 86.25 48 TYR B O 1
ATOM 1513 N N . GLY B 1 49 ? -9.156 5.582 8.391 1 92.25 49 GLY B N 1
ATOM 1514 C CA . GLY B 1 49 ? -8.719 4.293 7.883 1 92.25 49 GLY B CA 1
ATOM 1515 C C . GLY B 1 49 ? -8.898 4.152 6.383 1 92.25 49 GLY B C 1
ATOM 1516 O O . GLY B 1 49 ? -9.227 3.066 5.895 1 92.25 49 GLY B O 1
ATOM 1517 N N . LYS B 1 50 ? -8.828 5.266 5.672 1 95.44 50 LYS B N 1
ATOM 1518 C CA . LYS B 1 50 ? -8.953 5.324 4.215 1 95.44 50 LYS B CA 1
ATOM 1519 C C . LYS B 1 50 ? -7.625 5.68 3.562 1 95.44 50 LYS B C 1
ATOM 1521 O O . LYS B 1 50 ? -6.691 6.117 4.238 1 95.44 50 LYS B O 1
ATOM 1526 N N . ILE B 1 51 ? -7.574 5.34 2.264 1 96.56 51 ILE B N 1
ATOM 1527 C CA . ILE B 1 51 ? -6.531 5.918 1.427 1 96.56 51 ILE B CA 1
ATOM 1528 C C . ILE B 1 51 ? -7.152 6.879 0.417 1 96.56 51 ILE B C 1
ATOM 1530 O O . ILE B 1 51 ? -7.742 6.449 -0.577 1 96.56 51 ILE B O 1
ATOM 1534 N N . GLY B 1 52 ? -7.016 8.156 0.706 1 94.94 52 GLY B N 1
ATOM 1535 C CA . GLY B 1 52 ? -7.582 9.172 -0.17 1 94.94 52 GLY B CA 1
ATOM 1536 C C . GLY B 1 52 ? -6.699 9.492 -1.361 1 94.94 52 GLY B C 1
ATOM 1537 O O . GLY B 1 52 ? -7.199 9.766 -2.455 1 94.94 52 GLY B O 1
ATOM 1538 N N . SER B 1 53 ? -5.422 9.578 -1.11 1 96.12 53 SER B N 1
ATOM 1539 C CA . SER B 1 53 ? -4.402 9.758 -2.141 1 96.12 53 SER B CA 1
ATOM 1540 C C . SER B 1 53 ? -3.221 8.82 -1.919 1 96.12 53 SER B C 1
ATOM 1542 O O . SER B 1 53 ? -2.91 8.461 -0.781 1 96.12 53 SER B O 1
ATOM 1544 N N . LEU B 1 54 ? -2.703 8.383 -3.041 1 97.94 54 LEU B N 1
ATOM 1545 C CA . LEU B 1 54 ? -1.488 7.574 -3.027 1 97.94 54 LEU B CA 1
ATOM 1546 C C . LEU B 1 54 ? -0.409 8.203 -3.902 1 97.94 54 LEU B C 1
ATOM 1548 O O . LEU B 1 54 ? -0.655 8.523 -5.07 1 97.94 54 LEU B O 1
ATOM 1552 N N . LEU B 1 55 ? 0.776 8.406 -3.299 1 97.56 55 LEU B N 1
ATOM 1553 C CA . LEU B 1 55 ? 1.835 9.031 -4.082 1 97.56 55 LEU B CA 1
ATOM 1554 C C . LEU B 1 55 ? 3.158 8.297 -3.895 1 97.56 55 LEU B C 1
ATOM 1556 O O . LEU B 1 55 ? 3.393 7.691 -2.848 1 97.56 55 LEU B O 1
ATOM 1560 N N . GLU B 1 56 ? 3.943 8.359 -4.93 1 98.19 56 GLU B N 1
ATOM 1561 C CA . GLU B 1 56 ? 5.332 7.922 -4.828 1 98.19 56 GLU B CA 1
ATOM 1562 C C . GLU B 1 56 ? 6.285 9.109 -4.777 1 98.19 56 GLU B C 1
ATOM 1564 O O . GLU B 1 56 ? 6.16 10.047 -5.57 1 98.19 56 GLU B O 1
ATOM 1569 N N . ALA B 1 57 ? 7.148 9.125 -3.844 1 98 57 ALA B N 1
ATOM 1570 C CA . ALA B 1 57 ? 8.227 10.109 -3.76 1 98 57 ALA B CA 1
ATOM 1571 C C . ALA B 1 57 ? 9.586 9.453 -3.98 1 98 57 ALA B C 1
ATOM 1573 O O . ALA B 1 57 ? 9.859 8.375 -3.441 1 98 57 ALA B O 1
ATOM 1574 N N . THR B 1 58 ? 10.422 10.062 -4.801 1 97.69 58 THR B N 1
ATOM 1575 C CA . THR B 1 58 ? 11.734 9.516 -5.129 1 97.69 58 THR B CA 1
ATOM 1576 C C . THR B 1 58 ? 12.82 10.578 -4.973 1 97.69 58 THR B C 1
ATOM 1578 O O . THR B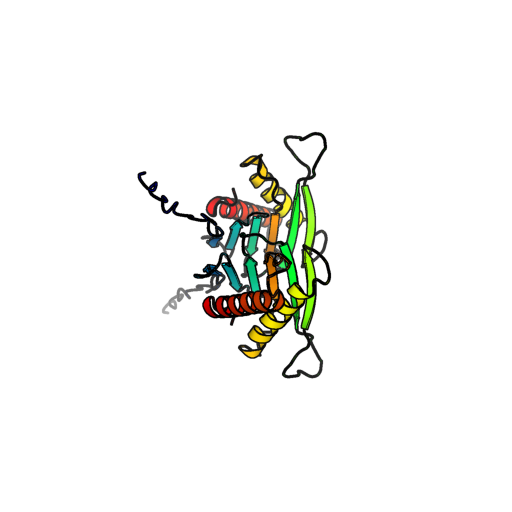 1 58 ? 12.57 11.766 -5.195 1 97.69 58 THR B O 1
ATOM 1581 N N . LEU B 1 59 ? 14.008 10.086 -4.531 1 95.69 59 LEU B N 1
ATOM 1582 C CA . LEU B 1 59 ? 15.172 10.969 -4.504 1 95.69 59 LEU B CA 1
ATOM 1583 C C . LEU B 1 59 ? 15.734 11.172 -5.906 1 95.69 59 LEU B C 1
ATOM 1585 O O . LEU B 1 59 ? 15.875 10.219 -6.672 1 95.69 59 LEU B O 1
ATOM 1589 N N . ASP B 1 60 ? 15.969 12.445 -6.191 1 89.75 60 ASP B N 1
ATOM 1590 C CA . ASP B 1 60 ? 16.516 12.742 -7.516 1 89.75 60 ASP B CA 1
ATOM 1591 C C . ASP B 1 60 ? 18 12.406 -7.586 1 89.75 60 ASP B C 1
ATOM 1593 O O . ASP B 1 60 ? 18.75 12.664 -6.641 1 89.75 60 ASP B O 1
ATOM 1597 N N . VAL B 1 61 ? 18.328 11.523 -8.469 1 73.94 61 VAL B N 1
ATOM 1598 C CA . VAL B 1 61 ? 19.703 11.133 -8.68 1 73.94 61 VAL B CA 1
ATOM 1599 C C . VAL B 1 61 ? 20.469 12.266 -9.359 1 73.94 61 VAL B C 1
ATOM 1601 O O . VAL B 1 61 ? 20.047 12.773 -10.398 1 73.94 61 VAL B O 1
ATOM 1604 N N . THR B 1 62 ? 21.109 13.039 -8.57 1 69.81 62 THR B N 1
ATOM 1605 C CA . THR B 1 62 ? 21.953 14.031 -9.211 1 69.81 62 THR B CA 1
ATOM 1606 C C . THR B 1 62 ? 23.391 13.523 -9.32 1 69.81 62 THR B C 1
ATOM 1608 O O . THR B 1 62 ? 23.828 12.711 -8.5 1 69.81 62 THR B O 1
ATOM 1611 N N . PRO B 1 63 ? 23.922 13.648 -10.539 1 65.31 63 PRO B N 1
ATOM 1612 C CA . PRO B 1 63 ? 25.328 13.281 -10.711 1 65.31 63 PRO B CA 1
ATOM 1613 C C . PRO B 1 63 ? 26.203 13.758 -9.555 1 65.31 63 PRO B C 1
ATOM 1615 O O . PRO B 1 63 ? 27.281 13.195 -9.32 1 65.31 63 PRO B O 1
ATOM 1618 N N . HIS B 1 64 ? 25.812 14.82 -8.953 1 63.69 64 HIS B N 1
ATOM 1619 C CA . HIS B 1 64 ? 26.562 15.328 -7.805 1 63.69 64 HIS B CA 1
ATOM 1620 C C . HIS B 1 64 ? 25.781 15.141 -6.512 1 63.69 64 HIS B C 1
ATOM 1622 O O . HIS B 1 64 ? 24.906 15.953 -6.195 1 63.69 64 HIS B O 1
ATOM 1628 N N . PRO B 1 65 ? 26.031 13.922 -5.906 1 61.72 65 PRO B N 1
ATOM 1629 C CA . PRO B 1 65 ? 25.297 13.664 -4.672 1 61.72 65 PRO B CA 1
ATOM 1630 C C . PRO B 1 65 ? 25.391 14.812 -3.674 1 61.72 65 PRO B C 1
ATOM 1632 O O . PRO B 1 65 ? 26.469 15.336 -3.43 1 61.72 65 PRO B O 1
ATOM 1635 N N . THR B 1 66 ? 24.281 15.57 -3.621 1 63.88 66 THR B N 1
ATOM 1636 C CA . THR B 1 66 ? 24.188 16.625 -2.623 1 63.88 66 THR B CA 1
ATOM 1637 C C . THR B 1 66 ? 23.531 16.109 -1.348 1 63.88 66 THR B C 1
ATOM 1639 O O . THR B 1 66 ? 22.781 15.133 -1.384 1 63.88 66 THR B O 1
ATOM 1642 N N . PRO B 1 67 ? 23.938 16.578 -0.229 1 65.5 67 PRO B N 1
ATOM 1643 C CA . PRO B 1 67 ? 23.344 16.188 1.052 1 65.5 67 PRO B CA 1
ATOM 1644 C C . PRO B 1 67 ? 21.828 16.375 1.078 1 65.5 67 PRO B C 1
ATOM 1646 O O . PRO B 1 67 ? 21.141 15.75 1.884 1 65.5 67 PRO B O 1
ATOM 1649 N N . ASN B 1 68 ? 21.328 17.219 0.177 1 74.75 68 ASN B N 1
ATOM 1650 C CA . ASN B 1 68 ? 19.891 17.484 0.115 1 74.75 68 ASN B CA 1
ATOM 1651 C C . ASN B 1 68 ? 19.328 17.172 -1.268 1 74.75 68 ASN B C 1
ATOM 1653 O O . ASN B 1 68 ? 19.047 18.078 -2.049 1 74.75 68 ASN B O 1
ATOM 1657 N N . PRO B 1 69 ? 19.172 15.875 -1.5 1 81.19 69 PRO B N 1
ATOM 1658 C CA . PRO B 1 69 ? 18.672 15.547 -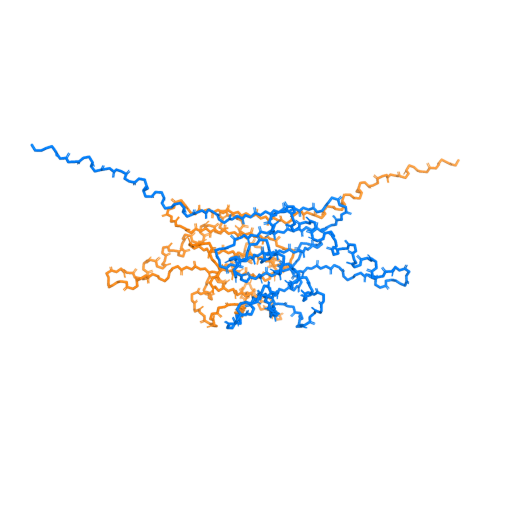2.832 1 81.19 69 PRO B CA 1
ATOM 1659 C C . PRO B 1 69 ? 17.266 16.109 -3.078 1 81.19 69 PRO B C 1
ATOM 1661 O O . PRO B 1 69 ? 16.5 16.297 -2.131 1 81.19 69 PRO B O 1
ATOM 1664 N N . THR B 1 70 ? 17.078 16.484 -4.293 1 92.44 70 THR B N 1
ATOM 1665 C CA . THR B 1 70 ? 15.742 16.906 -4.688 1 92.44 70 THR B CA 1
ATOM 1666 C C . THR B 1 70 ? 14.789 15.711 -4.707 1 92.44 70 THR B C 1
ATOM 1668 O O . THR B 1 70 ? 15.203 14.594 -5.016 1 92.44 70 THR B O 1
ATOM 1671 N N . ILE B 1 71 ? 13.578 16 -4.328 1 95.75 71 ILE B N 1
ATOM 1672 C CA . ILE B 1 71 ? 12.578 14.945 -4.258 1 95.75 71 ILE B CA 1
ATOM 1673 C C . ILE B 1 71 ? 11.484 15.203 -5.289 1 95.75 71 ILE B C 1
ATOM 1675 O O . ILE B 1 71 ? 11 16.328 -5.422 1 95.75 71 ILE B O 1
ATOM 1679 N N . SER B 1 72 ? 11.156 14.172 -6.035 1 95.88 72 SER B N 1
ATOM 1680 C CA . SER B 1 72 ? 10.047 14.203 -6.98 1 95.88 72 SER B CA 1
ATOM 1681 C C . SER B 1 72 ? 8.867 13.375 -6.48 1 95.88 72 SER B C 1
ATOM 1683 O O . SER B 1 72 ? 9.055 12.344 -5.84 1 95.88 72 SER B O 1
ATOM 1685 N N . THR B 1 73 ? 7.68 13.875 -6.762 1 96 73 THR B N 1
ATOM 1686 C CA . THR B 1 73 ? 6.488 13.141 -6.352 1 96 73 THR B CA 1
ATOM 1687 C C . THR B 1 73 ? 5.609 12.82 -7.559 1 96 73 THR B C 1
ATOM 1689 O O . THR B 1 73 ? 5.555 13.594 -8.516 1 96 73 THR B O 1
ATOM 1692 N N . LYS B 1 74 ? 4.996 11.688 -7.516 1 96.44 74 LYS B N 1
ATOM 1693 C CA . LYS B 1 74 ? 4.047 11.219 -8.523 1 96.44 74 LYS B CA 1
ATOM 1694 C C . LYS B 1 74 ? 2.771 10.688 -7.871 1 96.44 74 LYS B C 1
ATOM 1696 O O . LYS B 1 74 ? 2.824 9.797 -7.023 1 96.44 74 LYS B O 1
ATOM 1701 N N . ALA B 1 75 ? 1.649 11.297 -8.312 1 97.31 75 ALA B N 1
ATOM 1702 C CA . ALA B 1 75 ? 0.372 10.789 -7.816 1 97.31 75 ALA B CA 1
ATOM 1703 C C . ALA B 1 75 ? 0.006 9.469 -8.492 1 97.31 75 ALA B C 1
ATOM 1705 O O . ALA B 1 75 ? 0.074 9.359 -9.719 1 97.31 75 ALA B O 1
ATOM 1706 N N . LEU B 1 76 ? -0.358 8.555 -7.707 1 97.5 76 LEU B N 1
ATOM 1707 C CA . LEU B 1 76 ? -0.786 7.262 -8.227 1 97.5 76 LEU B CA 1
ATOM 1708 C C . LEU B 1 76 ? -2.299 7.109 -8.133 1 97.5 76 LEU B C 1
ATOM 1710 O O . LEU B 1 76 ? -2.93 6.547 -9.031 1 97.5 76 LEU B O 1
ATOM 1714 N N . LEU B 1 77 ? -2.807 7.465 -7.02 1 97.12 77 LEU B N 1
ATOM 1715 C CA . LEU B 1 77 ? -4.246 7.555 -6.793 1 97.12 77 LEU B CA 1
ATOM 1716 C C . LEU B 1 77 ? -4.621 8.93 -6.25 1 97.12 77 LEU B C 1
ATOM 1718 O O . LEU B 1 77 ? -3.846 9.547 -5.516 1 97.12 77 LEU B O 1
ATOM 1722 N N . GLY B 1 78 ? -5.812 9.312 -6.504 1 93.38 78 GLY B N 1
ATOM 1723 C CA . GLY B 1 78 ? -6.27 10.617 -6.031 1 93.38 78 GLY B CA 1
ATOM 1724 C C . GLY B 1 78 ? -5.844 11.758 -6.93 1 93.38 78 GLY B C 1
ATOM 1725 O O . GLY B 1 78 ? -5.344 11.531 -8.031 1 93.38 78 GLY B O 1
ATOM 1726 N N . PRO B 1 79 ? -6.184 12.953 -6.492 1 88.5 79 PRO B N 1
ATOM 1727 C CA . PRO B 1 79 ? -5.891 14.117 -7.328 1 88.5 79 PRO B CA 1
ATOM 1728 C C . PRO B 1 79 ? -4.391 14.344 -7.523 1 88.5 79 PRO B C 1
ATOM 1730 O O . PRO B 1 79 ? -3.604 14.102 -6.605 1 88.5 79 PRO B O 1
ATOM 1733 N N . PRO B 1 80 ? -4.211 14.812 -8.781 1 83.62 80 PRO B N 1
ATOM 1734 C CA . PRO B 1 80 ? -2.805 15.172 -9 1 83.62 80 PRO B CA 1
ATOM 1735 C C . PRO B 1 80 ? -2.4 16.453 -8.289 1 83.62 80 PRO B C 1
ATOM 1737 O O . PRO B 1 80 ? -3.211 17.375 -8.172 1 83.62 80 PRO B O 1
ATOM 1740 N N . GLN B 1 81 ? -1.256 16.609 -7.852 1 76.06 81 GLN B N 1
ATOM 1741 C CA . GLN B 1 81 ? -0.584 17.812 -7.371 1 76.06 81 GLN B CA 1
ATOM 1742 C C . GLN B 1 81 ? -1.298 18.391 -6.152 1 76.06 81 GLN B C 1
ATOM 1744 O O . GLN B 1 81 ? -1.413 19.609 -6.016 1 76.06 81 GLN B O 1
ATOM 1749 N N . ASP B 1 82 ? -1.869 17.609 -5.27 1 86.12 82 ASP B N 1
ATOM 1750 C CA . ASP B 1 82 ? -2.322 18.094 -3.975 1 86.12 82 ASP B CA 1
ATOM 1751 C C . ASP B 1 82 ? -1.146 18.594 -3.131 1 86.12 82 ASP B C 1
ATOM 1753 O O . ASP B 1 82 ? -0.279 17.797 -2.75 1 86.12 82 ASP B O 1
ATOM 1757 N N . PRO B 1 83 ? -1.023 19.953 -2.941 1 88.31 83 PRO B N 1
ATOM 1758 C CA . PRO B 1 83 ? 0.135 20.516 -2.238 1 88.31 83 PRO B CA 1
ATOM 1759 C C . PRO B 1 83 ? 0.353 19.875 -0.866 1 88.31 83 PRO B C 1
ATOM 1761 O O . PRO B 1 83 ? 1.496 19.656 -0.457 1 88.31 83 PRO B O 1
ATOM 1764 N N . LEU B 1 84 ? -0.732 19.609 -0.199 1 89 84 LEU B N 1
ATOM 1765 C CA . LEU B 1 84 ? -0.599 19.031 1.135 1 89 84 LEU B CA 1
ATOM 1766 C C . LEU B 1 84 ? 0.076 17.656 1.072 1 89 84 LEU B C 1
ATOM 1768 O O . LEU B 1 84 ? 0.995 17.375 1.845 1 89 84 LEU B O 1
ATOM 1772 N N . SER B 1 85 ? -0.403 16.844 0.143 1 93.62 85 SER B N 1
ATOM 1773 C CA . SER B 1 85 ? 0.192 15.516 -0.001 1 93.62 85 SER B CA 1
ATOM 1774 C C . SER B 1 85 ? 1.663 15.609 -0.39 1 93.62 85 SER B C 1
ATOM 1776 O O . SER B 1 85 ? 2.484 14.82 0.071 1 93.62 85 SER B O 1
ATOM 1778 N N . HIS B 1 86 ? 1.979 16.594 -1.168 1 94.62 86 HIS B N 1
ATOM 1779 C CA . HIS B 1 86 ? 3.355 16.828 -1.591 1 94.62 86 HIS B CA 1
ATOM 1780 C C . HIS B 1 86 ? 4.246 17.172 -0.403 1 94.62 86 HIS B C 1
ATOM 1782 O O . HIS B 1 86 ? 5.355 16.641 -0.276 1 94.62 86 HIS B O 1
ATOM 1788 N N . VAL B 1 87 ? 3.781 18.016 0.44 1 95 87 VAL B N 1
ATOM 1789 C CA . VAL B 1 87 ? 4.539 18.438 1.611 1 95 87 VAL B CA 1
ATOM 1790 C C . VAL B 1 87 ? 4.844 17.234 2.498 1 95 87 VAL B C 1
ATOM 1792 O O . VAL B 1 87 ? 5.984 17.047 2.928 1 95 87 VAL B O 1
ATOM 1795 N N . TYR B 1 88 ? 3.805 16.453 2.723 1 97.12 88 TYR B N 1
ATOM 1796 C CA . TYR B 1 88 ? 3.994 15.273 3.561 1 97.12 88 TYR B CA 1
ATOM 1797 C C . TYR B 1 88 ? 4.996 14.312 2.934 1 97.12 88 TYR B C 1
ATOM 1799 O O . TYR B 1 88 ? 5.934 13.859 3.6 1 97.12 88 TYR B O 1
ATOM 1807 N N . ALA B 1 89 ? 4.848 14.039 1.645 1 97.94 89 ALA B N 1
ATOM 1808 C CA . ALA B 1 89 ? 5.707 13.078 0.958 1 97.94 89 ALA B CA 1
ATOM 1809 C C . ALA B 1 89 ? 7.164 13.539 0.974 1 97.94 89 ALA B C 1
ATOM 1811 O O . ALA B 1 89 ? 8.062 12.758 1.302 1 97.94 89 ALA B O 1
ATOM 1812 N N . THR B 1 90 ? 7.355 14.781 0.643 1 96.94 90 THR B N 1
ATOM 1813 C CA . THR B 1 90 ? 8.711 15.32 0.571 1 96.94 90 THR B CA 1
ATOM 1814 C C . THR B 1 90 ? 9.352 15.352 1.953 1 96.94 90 THR B C 1
ATOM 1816 O O . THR B 1 90 ? 10.516 14.969 2.109 1 96.94 90 THR B O 1
ATOM 1819 N N . HIS B 1 91 ? 8.57 15.742 2.988 1 97.44 91 HIS B N 1
ATOM 1820 C CA . HIS B 1 91 ? 9.117 15.82 4.336 1 97.44 91 HIS B CA 1
ATOM 1821 C C . HIS B 1 91 ? 9.484 14.43 4.859 1 97.44 91 HIS B C 1
ATOM 1823 O O . HIS B 1 91 ? 10.586 14.234 5.383 1 97.44 91 HIS B O 1
ATOM 1829 N N . ILE B 1 92 ? 8.602 13.5 4.676 1 98.5 92 ILE B N 1
ATOM 1830 C CA . ILE B 1 92 ? 8.805 12.164 5.215 1 98.5 92 ILE B CA 1
ATOM 1831 C C . ILE B 1 92 ? 10.008 11.508 4.535 1 98.5 92 ILE B C 1
ATOM 1833 O O . ILE B 1 92 ? 10.906 10.992 5.207 1 98.5 92 ILE B O 1
ATOM 1837 N N . LEU B 1 93 ? 10.07 11.562 3.195 1 98.31 93 LEU B N 1
ATOM 1838 C CA . LEU B 1 93 ? 11.195 10.945 2.5 1 98.31 93 LEU B CA 1
ATOM 1839 C C . LEU B 1 93 ? 12.5 11.641 2.855 1 98.31 93 LEU B C 1
ATOM 1841 O O . LEU B 1 93 ? 13.531 10.984 3.023 1 98.31 93 LEU B O 1
ATOM 1845 N N . SER B 1 94 ? 12.438 12.961 2.988 1 96.94 94 SER B N 1
ATOM 1846 C CA . SER B 1 94 ? 13.625 13.711 3.379 1 96.94 94 SER B CA 1
ATOM 1847 C C . SER B 1 94 ? 14.133 13.273 4.746 1 96.94 94 SER B C 1
ATOM 1849 O O . SER B 1 94 ? 15.336 13.094 4.941 1 96.94 94 SER B O 1
ATOM 1851 N N . GLN B 1 95 ? 13.258 13.086 5.719 1 97.38 95 GLN B N 1
ATOM 1852 C CA . GLN B 1 95 ? 13.633 12.672 7.066 1 97.38 95 GLN B CA 1
ATOM 1853 C C . GLN B 1 95 ? 14.211 11.266 7.066 1 97.38 95 GLN B C 1
ATOM 1855 O O . GLN B 1 95 ? 15.188 10.984 7.77 1 97.38 95 GLN B O 1
ATOM 1860 N N . ILE B 1 96 ? 13.562 10.328 6.234 1 97.81 96 ILE B N 1
ATOM 1861 C CA . ILE B 1 96 ? 14.102 8.977 6.113 1 97.81 96 ILE B CA 1
ATOM 1862 C C . ILE B 1 96 ? 15.547 9.047 5.641 1 97.81 96 ILE B C 1
ATOM 1864 O O . ILE B 1 96 ? 16.438 8.438 6.25 1 97.81 96 ILE B O 1
ATOM 1868 N N . HIS B 1 97 ? 15.75 9.852 4.629 1 95.44 97 HIS B N 1
ATOM 1869 C CA . HIS B 1 97 ? 17.078 9.93 4.027 1 95.44 97 HIS B CA 1
ATOM 1870 C C . HIS B 1 97 ? 18.062 10.617 4.961 1 95.44 97 HIS B C 1
ATOM 1872 O O . HIS B 1 97 ? 19.25 10.258 5.004 1 95.44 97 HIS B O 1
ATOM 1878 N N . ALA B 1 98 ? 17.641 11.641 5.66 1 94.56 98 ALA B N 1
ATOM 1879 C CA . ALA B 1 98 ? 18.516 12.344 6.598 1 94.56 98 ALA B CA 1
ATOM 1880 C C . ALA B 1 98 ? 19 11.414 7.703 1 94.56 98 ALA B C 1
ATOM 1882 O O . ALA B 1 98 ? 20.141 11.539 8.172 1 94.56 98 ALA B O 1
ATOM 1883 N N . THR B 1 99 ? 18.172 10.508 8.141 1 95.75 99 THR B N 1
ATOM 1884 C CA . THR B 1 99 ? 18.484 9.594 9.234 1 95.75 99 THR B CA 1
ATOM 1885 C C . THR B 1 99 ? 19.281 8.398 8.719 1 95.75 99 THR B C 1
ATOM 1887 O O . THR B 1 99 ? 20.125 7.852 9.438 1 95.75 99 THR B O 1
ATOM 1890 N N . ARG B 1 100 ? 19.016 7.996 7.473 1 95 100 ARG B N 1
ATOM 1891 C CA . ARG B 1 100 ? 19.703 6.902 6.801 1 95 100 ARG B CA 1
ATOM 1892 C C . ARG B 1 100 ? 20.188 7.328 5.422 1 95 100 ARG B C 1
ATOM 1894 O O . ARG B 1 100 ? 19.578 6.977 4.406 1 95 100 ARG B O 1
ATOM 1901 N N . PRO B 1 101 ? 21.312 7.957 5.297 1 92.25 101 PRO B N 1
ATOM 1902 C CA . PRO B 1 101 ? 21.766 8.586 4.051 1 92.25 101 PRO B CA 1
ATOM 1903 C C . PRO B 1 101 ? 22 7.574 2.93 1 92.25 101 PRO B C 1
ATOM 1905 O O . PRO B 1 101 ? 21.922 7.93 1.75 1 92.25 101 PRO B O 1
ATOM 1908 N N . ASN B 1 102 ? 22.188 6.316 3.297 1 92.88 102 ASN B N 1
ATOM 1909 C CA . ASN B 1 102 ? 22.422 5.301 2.275 1 92.88 102 ASN B CA 1
ATOM 1910 C C . ASN B 1 102 ? 21.109 4.68 1.791 1 92.88 102 ASN B C 1
ATOM 1912 O O . ASN B 1 102 ? 21.109 3.896 0.841 1 92.88 102 ASN B O 1
ATOM 1916 N N . ASP B 1 103 ? 20.062 5.074 2.424 1 95.31 103 ASP B N 1
ATOM 1917 C CA . ASP B 1 103 ? 18.734 4.59 2.023 1 95.31 103 ASP B CA 1
ATOM 1918 C C . ASP B 1 103 ? 18.141 5.469 0.924 1 95.31 103 ASP B C 1
ATOM 1920 O O . ASP B 1 103 ? 17.766 6.617 1.171 1 95.31 103 ASP B O 1
ATOM 1924 N N . THR B 1 104 ? 18.109 4.93 -0.318 1 95.12 104 THR B N 1
ATOM 1925 C CA . THR B 1 104 ? 17.625 5.711 -1.451 1 95.12 104 THR B CA 1
ATOM 1926 C C . THR B 1 104 ? 16.281 5.176 -1.937 1 95.12 104 THR B C 1
ATOM 1928 O O . THR B 1 104 ? 15.82 5.523 -3.029 1 95.12 104 THR B O 1
ATOM 1931 N N . ARG B 1 105 ? 15.672 4.309 -1.065 1 97.19 105 ARG B N 1
ATOM 1932 C CA . ARG B 1 105 ? 14.391 3.725 -1.454 1 97.19 105 ARG B CA 1
ATOM 1933 C C . ARG B 1 105 ? 13.312 4.79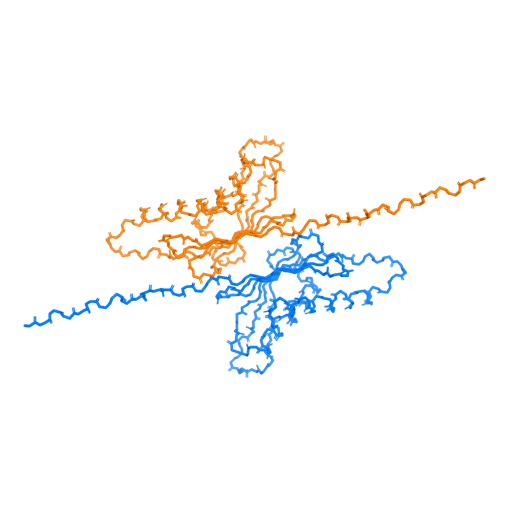7 -1.569 1 97.19 105 ARG B C 1
ATOM 1935 O O . ARG B 1 105 ? 13.273 5.734 -0.77 1 97.19 105 ARG B O 1
ATOM 1942 N N . PRO B 1 106 ? 12.406 4.633 -2.605 1 98.38 106 PRO B N 1
ATOM 1943 C CA . PRO B 1 106 ? 11.258 5.543 -2.705 1 98.38 106 PRO B CA 1
ATOM 1944 C C . PRO B 1 106 ? 10.258 5.348 -1.571 1 98.38 106 PRO B C 1
ATOM 1946 O O . PRO B 1 106 ? 10.32 4.352 -0.847 1 98.38 106 PRO B O 1
ATOM 1949 N N . LEU B 1 107 ? 9.469 6.391 -1.419 1 98.69 107 LEU B N 1
ATOM 1950 C CA . LEU B 1 107 ? 8.367 6.375 -0.459 1 98.69 107 LEU B CA 1
ATOM 1951 C C . LEU B 1 107 ? 7.031 6.227 -1.17 1 98.69 107 LEU B C 1
ATOM 1953 O O . LEU B 1 107 ? 6.73 6.973 -2.105 1 98.69 107 LEU B O 1
ATOM 1957 N N . LEU B 1 108 ? 6.297 5.195 -0.818 1 98.81 108 LEU B N 1
ATOM 1958 C CA . LEU B 1 108 ? 4.887 5.059 -1.163 1 98.81 108 LEU B CA 1
ATOM 1959 C C . LEU B 1 108 ? 3.998 5.539 -0.02 1 98.81 108 LEU B C 1
ATOM 1961 O O . LEU B 1 108 ? 3.932 4.898 1.032 1 98.81 108 LEU B O 1
ATOM 1965 N N . LEU B 1 109 ? 3.27 6.723 -0.217 1 98.62 109 LEU B N 1
ATOM 1966 C CA . LEU B 1 109 ? 2.531 7.371 0.861 1 98.62 109 LEU B CA 1
ATOM 1967 C C . LEU B 1 109 ? 1.035 7.387 0.564 1 98.62 109 LEU B C 1
ATOM 1969 O O . LEU B 1 109 ? 0.606 7.934 -0.455 1 98.62 109 LEU B O 1
ATOM 1973 N N . GLY B 1 110 ? 0.259 6.707 1.361 1 98 110 GLY B N 1
ATOM 1974 C CA . GLY B 1 110 ? -1.188 6.852 1.379 1 98 110 GLY B CA 1
ATOM 1975 C C . GLY B 1 110 ? -1.675 7.855 2.406 1 98 110 GLY B C 1
ATOM 1976 O O . GLY B 1 110 ? -1.323 7.766 3.584 1 98 110 GLY B O 1
ATOM 1977 N N . LEU B 1 111 ? -2.523 8.812 1.961 1 96.62 111 LEU B N 1
ATOM 1978 C CA . LEU B 1 111 ? -2.98 9.875 2.852 1 96.62 111 LEU B CA 1
ATOM 1979 C C . LEU B 1 111 ? -4.496 10.023 2.785 1 96.62 111 LEU B C 1
ATOM 1981 O O . LEU B 1 111 ? -5.086 9.938 1.705 1 96.62 111 LEU B O 1
ATOM 1985 N N . ALA B 1 112 ? -5.125 10.172 3.971 1 95.25 112 ALA B N 1
ATOM 1986 C CA . ALA B 1 112 ? -6.523 10.578 4.07 1 95.25 112 ALA B CA 1
ATOM 1987 C C . ALA B 1 112 ? -6.754 11.453 5.301 1 95.25 112 ALA B C 1
ATOM 1989 O O . ALA B 1 112 ? -7.039 10.945 6.387 1 95.25 112 ALA B O 1
ATOM 1990 N N . LEU B 1 113 ? -6.586 12.688 5.102 1 91.62 113 LEU B N 1
ATOM 1991 C CA . LEU B 1 113 ? -6.762 13.648 6.191 1 91.62 113 LEU B CA 1
ATOM 1992 C C . LEU B 1 113 ? -8.016 14.492 5.977 1 91.62 113 LEU B C 1
ATOM 1994 O O . LEU B 1 113 ? -8.32 14.875 4.844 1 91.62 113 LEU B O 1
ATOM 1998 N N . LYS B 1 114 ? -8.727 14.594 7.02 1 78.25 114 LYS B N 1
ATOM 1999 C CA . LYS B 1 114 ? -9.93 15.406 6.93 1 78.25 114 LYS B CA 1
ATOM 2000 C C . LYS B 1 114 ? -9.586 16.859 6.613 1 78.25 114 LYS B C 1
ATOM 2002 O O . LYS B 1 114 ? -8.609 17.406 7.141 1 78.25 114 LYS B O 1
ATOM 2007 N N . LYS B 1 115 ? -10.234 17.297 5.516 1 65.31 115 LYS B N 1
ATOM 2008 C CA . LYS B 1 115 ? -10.07 18.719 5.258 1 65.31 115 LYS B CA 1
ATOM 2009 C C . LYS B 1 115 ? -10.594 19.547 6.426 1 65.31 115 LYS B C 1
ATOM 2011 O O . LYS B 1 115 ? -11.641 19.25 6.988 1 65.31 115 LYS B O 1
ATOM 2016 N N . SER B 1 116 ? -9.688 20.078 7.16 1 55.56 116 SER B N 1
ATOM 2017 C CA . SER B 1 116 ? -10.148 20.969 8.219 1 55.56 116 SER B CA 1
ATOM 2018 C C . SER B 1 116 ? -11.328 21.828 7.75 1 55.56 116 SER B C 1
ATOM 2020 O O . SER B 1 116 ? -11.328 22.312 6.617 1 55.56 116 SER B O 1
ATOM 2022 N N . ARG B 1 117 ? -12.531 21.422 8.188 1 51.81 117 ARG B N 1
ATOM 2023 C CA . ARG B 1 117 ? -13.656 22.312 7.918 1 51.81 117 ARG B CA 1
ATOM 2024 C C . ARG B 1 117 ? -13.25 23.781 8.125 1 51.81 117 ARG B C 1
ATOM 2026 O O . ARG B 1 117 ? -12.617 24.109 9.125 1 51.81 117 ARG B O 1
ATOM 2033 N N . ARG B 1 118 ? -13 24.406 6.969 1 49.81 118 ARG B N 1
ATOM 2034 C CA . ARG B 1 118 ? -12.953 25.859 6.93 1 49.81 118 ARG B CA 1
ATOM 2035 C C . ARG B 1 118 ? -14.047 26.484 7.801 1 49.81 118 ARG B C 1
ATOM 2037 O O . ARG B 1 118 ? -15.047 26.984 7.289 1 49.81 118 ARG B O 1
ATOM 2044 N N . ASP B 1 119 ? -14.508 25.734 8.734 1 52 119 ASP B N 1
ATOM 2045 C CA . ASP B 1 119 ? -15.438 26.609 9.453 1 52 119 ASP B CA 1
ATOM 2046 C C . ASP B 1 119 ? -14.766 27.922 9.852 1 52 119 ASP B C 1
ATOM 2048 O O . ASP B 1 119 ? -13.562 27.953 10.109 1 52 119 ASP B O 1
ATOM 2052 N N . GLU B 1 120 ? -15.445 28.953 9.633 1 57.12 120 GLU B N 1
ATOM 2053 C CA . GLU B 1 120 ? -15.164 30.375 9.781 1 57.12 120 GLU B CA 1
ATOM 2054 C C . GLU B 1 120 ? -14.258 30.641 10.984 1 57.12 120 GLU B C 1
ATOM 2056 O O . GLU B 1 120 ? -13.461 31.578 10.969 1 57.12 120 GLU B O 1
ATOM 2061 N N . ASP B 1 121 ? -14.367 29.906 12.094 1 61 121 ASP B N 1
ATOM 2062 C CA . ASP B 1 121 ? -13.742 30.375 13.328 1 61 121 ASP B CA 1
ATOM 2063 C C . ASP B 1 121 ? -12.484 29.578 13.641 1 61 121 ASP B C 1
ATOM 2065 O O . ASP B 1 121 ? -11.789 29.844 14.625 1 61 121 ASP B O 1
ATOM 2069 N N . VAL B 1 122 ? -12.164 28.656 12.758 1 64.62 122 VAL B N 1
ATOM 2070 C CA . VAL B 1 122 ? -11.016 27.844 13.141 1 64.62 122 VAL B CA 1
ATOM 2071 C C . VAL B 1 122 ? -9.797 28.25 12.32 1 64.62 122 VAL B C 1
ATOM 2073 O O . VAL B 1 122 ? -9.906 28.531 11.125 1 64.62 122 VAL B O 1
ATOM 2076 N N . ASP B 1 123 ? -8.766 28.766 13.07 1 80.56 123 ASP B N 1
ATOM 2077 C CA . ASP B 1 123 ? -7.477 29.031 12.43 1 80.56 123 ASP B CA 1
ATOM 2078 C C . ASP B 1 123 ? -6.969 27.797 11.688 1 80.56 123 ASP B C 1
ATOM 2080 O O . ASP B 1 123 ? -6.301 26.938 12.273 1 80.56 123 ASP B O 1
ATOM 2084 N N . VAL B 1 124 ? -7.32 27.609 10.477 1 79.44 124 VAL B N 1
ATOM 2085 C CA . VAL B 1 124 ? -7.035 26.469 9.617 1 79.44 124 VAL B CA 1
ATOM 2086 C C . VAL B 1 124 ? -5.531 26.203 9.602 1 79.44 124 VAL B C 1
ATOM 2088 O O . VAL B 1 124 ? -5.102 25.047 9.648 1 79.44 124 VAL B O 1
ATOM 2091 N N . GLU B 1 125 ? -4.855 27.25 9.656 1 82.94 125 GLU B N 1
ATOM 2092 C CA . GLU B 1 125 ? -3.402 27.109 9.625 1 82.94 125 GLU B CA 1
ATOM 2093 C C . GLU B 1 125 ? -2.887 26.453 10.898 1 82.94 125 GLU B C 1
ATOM 2095 O O . GLU B 1 125 ? -1.972 25.625 10.852 1 82.94 125 GLU B O 1
ATOM 2100 N N . GLN B 1 126 ? -3.512 26.844 12.008 1 85.62 126 GLN B N 1
ATOM 2101 C CA . GLN B 1 126 ? -3.104 26.281 13.281 1 85.62 126 GLN B CA 1
ATOM 2102 C C . GLN B 1 126 ? -3.469 24.797 13.359 1 85.62 126 GLN B C 1
ATOM 2104 O O . GLN B 1 126 ? -2.686 23.984 13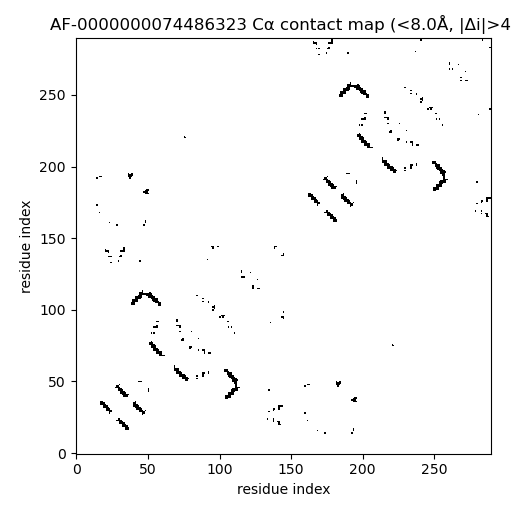.852 1 85.62 126 GLN B O 1
ATOM 2109 N N . VAL B 1 127 ? -4.559 24.5 12.812 1 84.31 127 VAL B N 1
ATOM 2110 C CA . VAL B 1 127 ? -5.012 23.125 12.836 1 84.31 127 VAL B CA 1
ATOM 2111 C C . VAL B 1 127 ? -4.109 22.266 11.945 1 84.31 127 VAL B C 1
ATOM 2113 O O . VAL B 1 127 ? -3.691 21.172 12.344 1 84.31 127 VAL B O 1
ATOM 2116 N N . ASP B 1 128 ? -3.799 22.766 10.781 1 87.19 128 ASP B N 1
ATOM 2117 C CA . ASP B 1 128 ? -2.938 22.047 9.852 1 87.19 128 ASP B CA 1
ATOM 2118 C C . ASP B 1 128 ? -1.566 21.781 10.469 1 87.19 128 ASP B C 1
ATOM 2120 O O . ASP B 1 128 ? -0.998 20.703 10.281 1 87.19 128 ASP B O 1
ATOM 2124 N N . ARG B 1 129 ? -1.165 22.75 11.164 1 90.44 129 ARG B N 1
ATOM 2125 C CA . ARG B 1 129 ? 0.134 22.609 11.812 1 90.44 129 ARG B CA 1
ATOM 2126 C C . ARG B 1 129 ? 0.085 21.531 12.906 1 90.44 129 ARG B C 1
ATOM 2128 O O . ARG B 1 129 ? 1.02 20.75 13.047 1 90.44 129 ARG B O 1
ATOM 2135 N N . GLN B 1 130 ? -0.964 21.562 13.617 1 91.31 130 GLN B N 1
ATOM 2136 C CA . GLN B 1 130 ? -1.115 20.562 14.68 1 91.31 130 GLN B CA 1
ATOM 2137 C C . GLN B 1 130 ? -1.187 19.156 14.102 1 91.31 130 GLN B C 1
ATOM 2139 O O . GLN B 1 130 ? -0.556 18.234 14.625 1 91.31 130 GLN B O 1
ATOM 2144 N N . VAL B 1 131 ? -1.927 19.016 13.07 1 93.38 131 VAL B N 1
ATOM 2145 C CA . VAL B 1 131 ? -2.049 17.719 12.422 1 93.38 131 VAL B CA 1
ATOM 2146 C C . VAL B 1 131 ? -0.688 17.281 11.891 1 93.38 131 VAL B C 1
ATOM 2148 O O . VAL B 1 131 ? -0.297 16.109 12.062 1 93.38 131 VAL B O 1
ATOM 2151 N N . PHE B 1 132 ? 0.001 18.234 11.344 1 95.31 132 PHE B N 1
ATOM 2152 C CA . PHE B 1 132 ? 1.32 17.938 10.789 1 95.31 132 PHE B CA 1
ATOM 2153 C C . PHE B 1 132 ? 2.268 17.453 11.883 1 95.31 132 PHE B C 1
ATOM 2155 O O . PHE B 1 132 ? 2.941 16.438 11.711 1 95.31 132 PHE B O 1
ATOM 2162 N N . GLU B 1 133 ? 2.258 18.109 12.953 1 95.88 133 GLU B N 1
ATOM 2163 C CA . GLU B 1 133 ? 3.125 17.734 14.062 1 95.88 133 GLU B CA 1
ATOM 2164 C C . GLU B 1 133 ? 2.762 16.344 14.594 1 95.88 133 GLU B C 1
ATOM 2166 O O . GLU B 1 133 ? 3.643 15.562 14.945 1 95.88 133 GLU B O 1
ATOM 2171 N N . GLU B 1 134 ? 1.547 16.094 14.641 1 96.56 134 GLU B N 1
ATOM 2172 C CA . GLU B 1 134 ? 1.088 14.797 15.109 1 96.56 134 GLU B CA 1
ATOM 2173 C C . GLU B 1 134 ? 1.522 13.688 14.156 1 96.56 134 GLU B C 1
ATOM 2175 O O . GLU B 1 134 ? 1.933 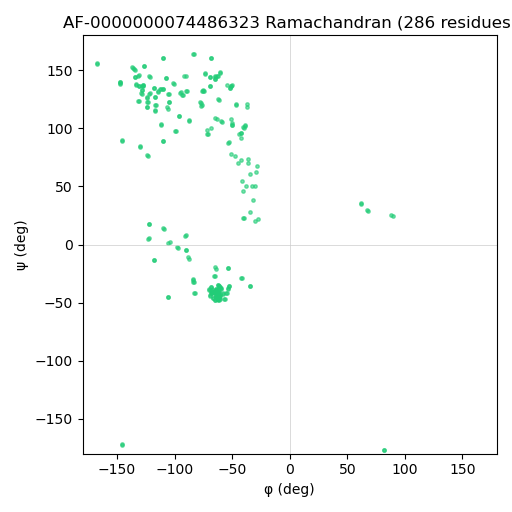12.609 14.594 1 96.56 134 GLU B O 1
ATOM 2180 N N . VAL B 1 135 ? 1.444 13.938 12.883 1 97.31 135 VAL B N 1
ATOM 2181 C CA . VAL B 1 135 ? 1.854 12.984 11.859 1 97.31 135 VAL B CA 1
ATOM 2182 C C . VAL B 1 135 ? 3.342 12.68 12.008 1 97.31 135 VAL B C 1
ATOM 2184 O O . VAL B 1 135 ? 3.75 11.516 11.977 1 97.31 135 VAL B O 1
ATOM 2187 N N . ILE B 1 136 ? 4.098 13.695 12.203 1 97.62 136 ILE B N 1
ATOM 2188 C CA . ILE B 1 136 ? 5.547 13.539 12.328 1 97.62 136 ILE B CA 1
ATOM 2189 C C . ILE B 1 136 ? 5.875 12.711 13.57 1 97.62 136 ILE B C 1
ATOM 2191 O O . ILE B 1 136 ? 6.723 11.82 13.516 1 97.62 136 ILE B O 1
ATOM 2195 N N . GLN B 1 137 ? 5.195 12.992 14.633 1 97.81 137 GLN B N 1
ATOM 2196 C CA . GLN B 1 137 ? 5.41 12.219 15.852 1 97.81 137 GLN B CA 1
ATOM 2197 C C . GLN B 1 137 ? 5.055 10.75 15.633 1 97.81 137 GLN B C 1
ATOM 2199 O O . GLN B 1 137 ? 5.777 9.859 16.078 1 97.81 137 GLN B O 1
ATOM 2204 N N . LEU B 1 138 ? 3.957 10.461 14.961 1 98 138 LEU B N 1
ATOM 2205 C CA . LEU B 1 138 ? 3.547 9.086 14.672 1 98 138 LEU B CA 1
ATOM 2206 C C . LEU B 1 138 ? 4.598 8.375 13.828 1 98 138 LEU B C 1
ATOM 2208 O O . LEU B 1 138 ? 4.887 7.195 14.055 1 98 138 LEU B O 1
ATOM 2212 N N . CYS B 1 139 ? 5.184 9.086 12.828 1 98.56 139 CYS B N 1
ATOM 2213 C CA . CYS B 1 139 ? 6.238 8.516 12 1 98.56 139 CYS B CA 1
ATOM 2214 C C . CYS B 1 139 ? 7.422 8.07 12.852 1 98.56 139 CYS B C 1
ATOM 2216 O O . CYS B 1 139 ? 7.961 6.977 12.656 1 98.56 139 CYS B O 1
ATOM 2218 N N . ARG B 1 140 ? 7.754 8.891 13.789 1 97.94 140 ARG B N 1
ATOM 2219 C CA . ARG B 1 140 ? 8.859 8.547 14.68 1 97.94 140 ARG B CA 1
ATOM 2220 C C . ARG B 1 140 ? 8.5 7.363 15.57 1 97.94 140 ARG B C 1
ATOM 2222 O O . ARG B 1 140 ? 9.312 6.457 15.766 1 97.94 140 ARG B O 1
ATOM 2229 N N . ASP B 1 141 ? 7.328 7.344 16.062 1 97.75 141 ASP B N 1
ATOM 2230 C CA . ASP B 1 141 ? 6.879 6.309 16.984 1 97.75 141 ASP B CA 1
ATOM 2231 C C . ASP B 1 141 ? 6.953 4.926 16.328 1 97.75 141 ASP B C 1
ATOM 2233 O O . ASP B 1 141 ? 7.262 3.938 17 1 97.75 141 ASP B O 1
ATOM 2237 N N . VAL B 1 142 ? 6.652 4.84 15.055 1 97.62 142 VAL B N 1
ATOM 2238 C CA . VAL B 1 142 ? 6.559 3.531 14.414 1 97.62 142 VAL B CA 1
ATOM 2239 C C . VAL B 1 142 ? 7.867 3.209 13.703 1 97.62 142 VAL B C 1
ATOM 2241 O O . VAL B 1 142 ? 7.973 2.193 13.008 1 97.62 142 VAL B O 1
ATOM 2244 N N . GLY B 1 143 ? 8.82 4.074 13.68 1 97.88 143 GLY B N 1
ATOM 2245 C CA . GLY B 1 143 ? 10.156 3.793 13.18 1 97.88 143 GLY B CA 1
ATOM 2246 C C . GLY B 1 143 ? 10.312 4.066 11.695 1 97.88 143 GLY B C 1
ATOM 2247 O O . GLY B 1 143 ? 11.078 3.383 11.016 1 97.88 143 GLY B O 1
ATOM 2248 N N . VAL B 1 144 ? 9.484 4.938 11.156 1 98.44 144 VAL B N 1
ATOM 2249 C CA . VAL B 1 144 ? 9.719 5.348 9.781 1 98.44 144 VAL B CA 1
ATOM 2250 C C . VAL B 1 144 ? 11.141 5.875 9.633 1 98.44 144 VAL B C 1
ATOM 2252 O O . VAL B 1 144 ? 11.828 5.566 8.648 1 98.44 144 VAL B O 1
ATOM 2255 N N . TRP B 1 145 ? 11.438 6.609 10.633 1 97.06 145 TRP B N 1
ATOM 2256 C CA . TRP B 1 145 ? 12.836 6.98 10.844 1 97.06 145 TRP B CA 1
ATOM 2257 C C . TRP B 1 145 ? 13.156 7.066 12.328 1 97.06 145 TRP B C 1
ATOM 2259 O O . TRP B 1 145 ? 12.258 7.109 13.164 1 97.06 145 TRP B O 1
#

Radius of gyration: 22.42 Å; Cα contacts (8 Å, |Δi|>4): 491; chains: 2; bounding box: 76×72×60 Å

InterPro domains:
  IPR018788 Proteasome assembly chaperone 3 [PF10178] (43-119)
  IPR018788 Proteasome assembly chaperone 3 [PTHR31051] (14-127)
  IPR053720 Proteasome Assembly Chaperone [G3DSA:3.30.230.90] (13-145)

Nearest PDB structures (foldseek):
  2z5e-assembly1_B  TM=7.748E-01  e=7.738E-08  Homo sapiens
  8tm3-assembly1_i  TM=7.574E-01  e=4.530E-07  Homo sapiens
  8tm3-assembly1_j  TM=6.020E-01  e=1.206E-05  Homo sapiens
  2z5b-assembly1_B  TM=6.054E-01  e=7.524E-05  Saccharomyces cerevisiae
  8po5-assembly1_A  TM=4.475E-01  e=5.323E-04  Lactobacillus

pLDDT: mean 84.27, std 20.1, range [29.5, 98.81]

Secondary structure (DSSP, 8-state):
----------------PPEEEEEE-SSSS-EEEEEE-SS-EEEEEESSS---EEEEEEE---SS--SS--EEEEEEES-TT-HHHHHHHHHHHHHHHHH-TT----EEEEEE-------TTS-HHHHHHHHHHHHHHHHHHTT--/----------------PPEEEEEE-SSSS-EEEEEE-SS-EEEEEESSS---EEEEEEE---SS--SS--EEEEEEES-TT-HHHHHHHHHHHHHHHHH-TT----EEEEEE-------TTS-HHHHHHHHHHHHHHHHHHTT--